Protein 5BVI (pdb70)

Radius of gyration: 23.57 Å; Cα contacts (8 Å, |Δi|>4): 770; chains: 2; bounding box: 60×53×54 Å

Nearest PDB structures (foldseek):
  5bvi-assembly2_B  TM=1.006E+00  e=1.626E-41  Mus musculus
  5oem-assembly1_A-2  TM=8.652E-01  e=7.274E-15  Mus musculus
  5oen-assembly1_A  TM=8.895E-01  e=1.616E-14  Mus musculus
  7jfl-assembly1_A  TM=8.306E-01  e=8.225E-15  Homo sapiens
  7jfl-assembly1_B  TM=8.186E-01  e=9.300E-15  Homo sapiens

Sequence (363 aa):
IRSAEALALSDCRLHICLYYRDILVKELTTTSPEGCRISHGHTYDVSNLDQVLFPYPDDNGQRKNIEKLLSHLERGLVLWMAPDGLYAKRLCQSRIYWDGPLALCSDRPNKLERDQTCKLFDTQQFLSELQVFAHHGRPAPRFQVTLCFGEEFPDPQRQRKLITAHVEPLLARQLYYFAQQNRSAEALALSDCRLHICLYYRDILVKELTTTSPEGCRISHGHTYDVSNLDQVLFPYPDDNGQRKNIEKLLSHLERGLVLWMAPDGLYAKRLCQSRIYWDGPLALCSDRPNKLERDQTCKLFDTQQFLSELQVFAHHGRPAPRFQVTLCFGEEFPDPQRQRKLITAHVEPLLARQLYYFAQQN

Organism: Mus musculus (NCBI:txid10090)

Foldseek 3Di:
DDPVLVVLLVAKKKWKFKDFQNHTPDTDIFDAQVFAFEAADDDPDDDSHHYHHDDQDDPDDCNVVLVVLRVQRHRGKTWTQDSQGIKIAGAGNWKKFKDWDVDDPVNPRDTHDHRDMDGHTGPVQQVVLLVVCLVPVDDQRIFKMKMATRDPADDPVGDGGGMMMIMGRVSSVVSSVVSVVD/DCVLLVCLQQWKKWKFKDFQNHTPDIDIFRQQQFAFEAADDDDDDDSHHYHHDDQDDPPVCNVVLVVLRVQGHRGKTWTRHSQAIKIAAAGRWKKFKDWPPDDPVNPRDTHDHRDIDGHTGSVVQVVLLVVCLVPVDDQRIFKMKMATRDPAPDPVGPGGGMMMIMGGVSSVVVSVVSVVD

InterPro domains:
  IPR001346 Interferon regulatory factor, DNA-binding domain [PF00605] (23-128)
  IPR001346 Interferon regulatory factor, DNA-binding domain [PR00267] (23-42)
  IPR001346 Interferon regulatory factor, DNA-binding domain [PR00267] (49-62)
  IPR001346 Interferon regulatory factor, DNA-binding domain [PR00267] (67-84)
  IPR001346 Interferon regulatory factor, DNA-binding domain [PR00267] (90-112)
  IPR001346 Interferon regulatory factor, DNA-binding domain [PS51507] (21-129)
  IPR001346 Interferon regulatory factor, DNA-binding domain [SM00348] (17-130)
  IPR001346 Interferon regulatory factor, DNA-binding domain [cd00103] (24-129)
  IPR008984 SMAD/FHA domain superfamily [SSF49879] (248-438)
  IPR017855 SMAD-like domain superfamily [G3DSA:2.60.200.10] (236-420)
  IPR019471 Interferon regulatory factor-3 [PF10401] (249-418)
  IPR019471 Interferon regulatory factor-3 [SM01243] (249-418)
  IPR019817 Interferon regulatory factor, conserved site [PS00601] (42-75)
  IPR036388 Winged helix-like DNA-binding domain superfamily [G3DSA:1.10.10.10] (23-136)
  IPR036390 Winged helix DNA-binding domain superfamily [SSF46785] (24-129)

Secondary structure (DSSP, 8-state):
--HHHHHHHH---EEEEEEETTEEEEEEE---TT-EEEESS---S--SSEEEEPPPPPSSSSHHHHHHHHTT-SS-EEEEE-SSEEEEEE-SSS-EEEESTT--SSSPSPBPPBT-EEEEEEHHHHHHHHHHHHHHS-SPPP--EEEEES-SS--TT-SS-SEEEEEEEHHHHHHHHHHH--/--HHHHHTT---EEEEEEETTEEEEEEE---TT-EEEESS---S--SSEEEEPPPPP-SSTHHHHHHHHHT-SS-EEEEEETTEEEEEE-SSS-EEEESTT--SSSPSPBPPBT-EEEEEEHHHHHHHHHHHHHHS-SPPP--EEEEES-SS--TT-SS-SEEEEEEEHHHHHHHHHHTT-

B-factor: mean 27.91, std 13.64, range [5.06, 86.4]

Solvent-accessible surface area: 19150 Å² total; per-residue (Å²): 225,131,88,38,64,55,129,0,75,82,26,38,98,2,50,1,11,0,49,15,100,71,114,87,48,65,97,49,58,4,108,15,107,38,4,0,29,1,0,41,30,137,68,198,94,108,57,112,42,36,79,2,39,10,33,194,8,122,86,80,79,32,96,78,62,7,73,140,15,2,58,56,0,91,160,1,0,21,0,68,7,23,116,67,0,0,45,0,64,28,46,1,106,4,130,0,19,28,88,9,4,33,8,40,97,97,57,60,72,15,96,1,119,100,91,44,68,37,45,0,1,27,8,112,3,1,42,25,12,22,124,13,22,77,152,53,28,63,18,30,5,63,15,78,0,47,0,7,1,26,22,63,139,52,49,143,94,34,157,128,61,7,0,16,0,51,0,18,0,34,3,0,111,71,10,21,120,49,29,94,121,175,262,84,43,21,78,66,28,14,104,30,38,95,1,50,0,11,0,44,11,76,70,114,89,50,70,97,44,59,2,95,11,112,87,5,0,30,1,0,53,27,134,63,201,106,152,54,96,43,41,74,2,32,10,33,92,16,116,109,82,61,38,100,71,58,2,84,139,14,3,58,58,1,90,158,0,1,20,0,66,11,23,90,64,0,0,48,0,71,25,49,0,101,4,130,0,19,25,64,14,3,26,13,31,69,97,75,142,62,20,105,2,120,100,81,103,64,36,53,0,1,26,5,110,3,1,37,26,13,23,125,12,20,76,153,50,30,80,18,38,6,80,6,91,1,50,2,4,0,24,27,69,146,50,43,147,86,36,156,126,54,8,0,23,0,78,0,24,1,37,2,0,99,82,21,22,118,114,30,94,116,139

Structure (mmCIF, N/CA/C/O backbone):
data_5BVI
#
_entry.id   5BVI
#
_cell.length_a   45.533
_cell.length_b   84.854
_cell.length_c   149.851
_cell.angle_alpha   90.00
_cell.angle_beta   90.00
_cell.angle_gamma   90.00
#
_symmetry.space_group_name_H-M   'P 21 2 21'
#
loop_
_entity.id
_entity.type
_entity.pdbx_description
1 polymer 'Interferon regulatory factor 4'
2 non-polymer 'CHLORIDE ION'
3 water water
#
loop_
_atom_site.group_PDB
_atom_site.id
_atom_site.type_symbol
_atom_site.label_atom_id
_atom_site.label_alt_id
_atom_site.label_comp_id
_atom_site.label_asym_id
_atom_site.label_entity_id
_atom_site.label_seq_id
_atom_site.pdbx_PDB_ins_code
_atom_site.Cartn_x
_atom_site.Cartn_y
_atom_site.Cartn_z
_atom_site.occupancy
_atom_site.B_iso_or_equiv
_atom_site.auth_seq_id
_atom_site.auth_comp_id
_atom_site.auth_asym_id
_atom_site.auth_atom_id
_atom_site.pdbx_PDB_model_num
ATOM 1 N N . ILE A 1 4 ? -20.083 19.863 -1.970 1.00 47.19 239 ILE A N 1
ATOM 2 C CA . ILE A 1 4 ? -19.683 21.042 -2.743 1.00 46.75 239 ILE A CA 1
ATOM 3 C C . ILE A 1 4 ? -18.576 21.872 -2.065 1.00 41.10 239 ILE A C 1
ATOM 4 O O . ILE A 1 4 ? -17.469 21.954 -2.596 1.00 48.81 239 ILE A O 1
ATOM 9 N N . ARG A 1 5 ? -18.852 22.485 -0.912 1.00 40.73 240 ARG A N 1
ATOM 10 C CA . ARG A 1 5 ? -17.786 23.185 -0.167 1.00 42.43 240 ARG A CA 1
ATOM 11 C C . ARG A 1 5 ? -16.858 22.214 0.580 1.00 39.28 240 ARG A C 1
ATOM 12 O O . ARG A 1 5 ? -17.309 21.262 1.212 1.00 37.63 240 ARG A O 1
ATOM 20 N N . SER A 1 6 ? -15.559 22.471 0.514 1.00 40.78 241 SER A N 1
ATOM 21 C CA . SER A 1 6 ? -14.570 21.561 1.083 1.00 36.26 241 SER A CA 1
ATOM 22 C C . SER A 1 6 ? -14.492 21.616 2.612 1.00 35.73 241 SER A C 1
ATOM 23 O O . SER A 1 6 ? -14.113 20.635 3.248 1.00 39.42 241 SER A O 1
ATOM 26 N N . ALA A 1 7 ? -14.885 22.738 3.209 1.00 36.13 242 ALA A N 1
ATOM 27 C CA . ALA A 1 7 ? -14.973 22.822 4.676 1.00 33.24 242 ALA A CA 1
ATOM 28 C C . ALA A 1 7 ? -16.162 22.014 5.203 1.00 32.33 242 ALA A C 1
ATOM 29 O O . ALA A 1 7 ? -16.104 21.430 6.289 1.00 29.47 242 ALA A O 1
ATOM 31 N N . GLU A 1 8 ? -17.244 21.991 4.427 1.00 35.02 243 GLU A N 1
ATOM 32 C CA . GLU A 1 8 ? -18.421 21.209 4.769 1.00 30.85 243 GLU A CA 1
ATOM 33 C C . GLU A 1 8 ? -18.138 19.724 4.647 1.00 33.58 243 GLU A C 1
ATOM 34 O O . GLU A 1 8 ? -18.711 18.915 5.373 1.00 35.10 243 GLU A O 1
ATOM 40 N N . ALA A 1 9 ? -17.258 19.368 3.717 1.00 30.74 244 ALA A N 1
ATOM 41 C CA . ALA A 1 9 ? -16.888 17.972 3.516 1.00 35.89 244 ALA A CA 1
ATOM 42 C C . ALA A 1 9 ? -16.086 17.463 4.720 1.00 34.71 244 ALA A C 1
ATOM 43 O O . ALA A 1 9 ? -16.265 16.329 5.179 1.00 26.43 244 ALA A O 1
ATOM 45 N N . LEU A 1 10 ? -15.205 18.325 5.222 1.00 35.27 245 LEU A N 1
ATOM 46 C CA . LEU A 1 10 ? -14.430 18.041 6.422 1.00 32.95 245 LEU A CA 1
ATOM 47 C C . LEU A 1 10 ? -15.325 17.804 7.644 1.00 31.90 245 LEU A C 1
ATOM 48 O O . LEU A 1 10 ? -15.116 16.848 8.397 1.00 28.29 245 LEU A O 1
ATOM 53 N N . ALA A 1 11 ? -16.313 18.676 7.843 1.00 32.28 246 ALA A N 1
ATOM 54 C CA . ALA A 1 11 ? -17.211 18.536 8.983 1.00 25.97 246 ALA A CA 1
ATOM 55 C C . ALA A 1 11 ? -17.985 17.234 8.865 1.00 26.05 246 ALA A C 1
ATOM 56 O O . ALA A 1 11 ? -18.186 16.522 9.854 1.00 21.90 246 ALA A O 1
ATOM 58 N N . LEU A 1 12 ? -18.396 16.919 7.639 1.00 26.63 247 LEU A N 1
ATOM 59 C CA . LEU A 1 12 ? -19.198 15.728 7.370 1.00 19.84 247 LEU A CA 1
ATOM 60 C C . LEU A 1 12 ? -18.368 14.474 7.551 1.00 18.53 247 LEU A C 1
ATOM 61 O O . LEU A 1 12 ? -18.891 13.377 7.731 1.00 20.42 247 LEU A O 1
ATOM 66 N N . SER A 1 13 ? -17.057 14.658 7.518 1.00 23.86 248 SER A N 1
ATOM 67 C CA . SER A 1 13 ? -16.116 13.559 7.582 1.00 22.15 248 SER A CA 1
ATOM 68 C C . SER A 1 13 ? -15.680 13.292 9.012 1.00 22.26 248 SER A C 1
ATOM 69 O O . SER A 1 13 ? -15.211 12.219 9.336 1.00 23.61 248 SER A O 1
ATOM 72 N N . ASP A 1 14 ? -15.871 14.291 9.863 1.00 26.21 249 ASP A N 1
ATOM 73 C CA . ASP A 1 14 ? -15.421 14.275 11.249 1.00 23.51 249 ASP A CA 1
ATOM 74 C C . ASP A 1 14 ? -16.234 13.304 12.095 1.00 19.11 249 ASP A C 1
ATOM 75 O O . ASP A 1 14 ? -17.447 13.321 12.037 1.00 22.43 249 ASP A O 1
ATOM 80 N N . CYS A 1 15 ? -15.563 12.463 12.884 1.00 22.17 250 CYS A N 1
ATOM 81 C CA . CYS A 1 15 ? -16.245 11.444 13.694 1.00 21.70 250 CYS A CA 1
ATOM 82 C C . CYS A 1 15 ? -16.157 11.707 15.195 1.00 19.19 250 CYS A C 1
ATOM 83 O O . CYS A 1 15 ? -16.564 10.873 16.003 1.00 17.05 250 CYS A O 1
ATOM 86 N N . ARG A 1 16 ? -15.628 12.869 15.558 1.00 16.56 251 ARG A N 1
ATOM 87 C CA . ARG A 1 16 ? -15.325 13.159 16.945 1.00 17.48 251 ARG A CA 1
ATOM 88 C C . ARG A 1 16 ? -16.573 13.569 17.741 1.00 18.17 251 ARG A C 1
ATOM 89 O O . ARG A 1 16 ? -17.499 14.198 17.214 1.00 16.71 251 ARG A O 1
ATOM 97 N N . LEU A 1 17 ? -16.585 13.187 19.011 1.00 14.19 252 LEU A N 1
ATOM 98 C CA . LEU A 1 17 ? -17.699 13.473 19.905 1.00 17.71 252 LEU A CA 1
ATOM 99 C C . LEU A 1 17 ? -17.273 14.381 21.055 1.00 19.61 252 LEU A C 1
ATOM 100 O O . LEU A 1 17 ? -16.251 14.141 21.719 1.00 18.57 252 LEU A O 1
ATOM 105 N N . HIS A 1 18 ? -18.047 15.426 21.298 1.00 14.39 253 HIS A N 1
ATOM 106 C CA . HIS A 1 18 ? -17.827 16.207 22.502 1.00 15.65 253 HIS A CA 1
ATOM 107 C C . HIS A 1 18 ? -18.701 15.650 23.646 1.00 18.28 253 HIS A C 1
ATOM 108 O O . HIS A 1 18 ? -19.934 15.509 23.501 1.00 14.13 253 HIS A O 1
ATOM 115 N N . ILE A 1 19 ? -18.051 15.304 24.761 1.00 16.71 254 ILE A N 1
ATOM 116 C CA . ILE A 1 19 ? -18.717 14.621 25.871 1.00 14.93 254 ILE A CA 1
ATOM 117 C C . ILE A 1 19 ? -18.532 15.318 27.210 1.00 17.31 254 ILE A C 1
ATOM 118 O O . ILE A 1 19 ? -17.406 15.673 27.591 1.00 17.86 254 ILE A O 1
ATOM 123 N N . CYS A 1 20 ? -19.643 15.523 27.916 1.00 17.67 255 CYS A N 1
ATOM 124 C CA . CYS A 1 20 ? -19.621 16.091 29.272 1.00 16.50 255 CYS A CA 1
ATOM 125 C C . CYS A 1 20 ? -20.269 15.157 30.268 1.00 16.97 255 CYS A C 1
ATOM 126 O O . CYS A 1 20 ? -21.360 14.661 30.013 1.00 15.65 255 CYS A O 1
ATOM 129 N N . LEU A 1 21 ? -19.607 14.942 31.406 1.00 19.03 256 LEU A N 1
ATOM 130 C CA . LEU A 1 21 ? -20.150 14.122 32.490 1.00 16.01 256 LEU A CA 1
ATOM 131 C C . LEU A 1 21 ? -20.427 14.972 33.719 1.00 19.04 256 LEU A C 1
ATOM 132 O O . LEU A 1 21 ? -19.617 15.827 34.096 1.00 16.94 256 LEU A O 1
ATOM 137 N N . TYR A 1 22 ? -21.582 14.712 34.333 1.00 22.35 257 TYR A N 1
ATOM 138 C CA . TYR A 1 22 ? -22.049 15.430 35.519 1.00 20.45 257 TYR A CA 1
ATOM 139 C C . TYR A 1 22 ? -22.353 14.483 36.681 1.00 19.26 257 TYR A C 1
ATOM 140 O O . TYR A 1 22 ? -22.987 13.437 36.516 1.00 18.50 257 TYR A O 1
ATOM 149 N N . TYR A 1 23 ? -21.893 14.858 37.861 1.00 19.56 258 TYR A N 1
ATOM 150 C CA . TYR A 1 23 ? -22.323 14.198 39.082 1.00 21.24 258 TYR A CA 1
ATOM 151 C C . TYR A 1 23 ? -23.275 15.136 39.790 1.00 22.64 258 TYR A C 1
ATOM 152 O O . TYR A 1 23 ? -22.842 16.169 40.301 1.00 28.71 258 TYR A O 1
ATOM 161 N N . ARG A 1 24 ? -24.557 14.786 39.817 1.00 19.53 259 ARG A N 1
ATOM 162 C CA . ARG A 1 24 ? -25.575 15.652 40.406 1.00 29.01 259 ARG A CA 1
ATOM 163 C C . ARG A 1 24 ? -25.475 17.066 39.843 1.00 29.94 259 ARG A C 1
ATOM 164 O O . ARG A 1 24 ? -25.330 18.024 40.592 1.00 28.77 259 ARG A O 1
ATOM 172 N N . ASP A 1 25 ? -25.512 17.170 38.518 1.00 29.05 260 ASP A N 1
ATOM 173 C CA . ASP A 1 25 ? -25.574 18.453 37.818 1.00 30.82 260 ASP A CA 1
ATOM 174 C C . ASP A 1 25 ? -24.322 19.316 37.993 1.00 28.10 260 ASP A C 1
ATOM 175 O O . ASP A 1 25 ? -24.350 20.516 37.724 1.00 31.72 260 ASP A O 1
ATOM 180 N N . ILE A 1 26 ? -23.225 18.698 38.422 1.00 28.38 261 ILE A N 1
ATOM 181 C CA . ILE A 1 26 ? -21.921 19.359 38.459 1.00 24.23 261 ILE A CA 1
ATOM 182 C C . ILE A 1 26 ? -20.984 18.756 37.424 1.00 27.53 261 ILE A C 1
ATOM 183 O O . ILE A 1 26 ? -20.780 17.538 37.414 1.00 26.51 261 ILE A O 1
ATOM 188 N N . LEU A 1 27 ? -20.409 19.601 36.569 1.00 24.19 262 LEU A N 1
ATOM 189 C CA . LEU A 1 27 ? -19.450 19.142 35.567 1.00 22.52 262 LEU A CA 1
ATOM 190 C C . LEU A 1 27 ? -18.232 18.501 36.219 1.00 22.88 262 LEU A C 1
ATOM 191 O O . LEU A 1 27 ? -17.509 19.149 36.974 1.00 22.95 262 LEU A O 1
ATOM 196 N N . VAL A 1 28 ? -18.014 17.222 35.926 1.00 19.96 263 VAL A N 1
ATOM 197 C CA . VAL A 1 28 ? -16.916 16.486 36.531 1.00 15.21 263 VAL A CA 1
ATOM 198 C C . VAL A 1 28 ? -15.961 15.980 35.453 1.00 16.98 263 VAL A C 1
ATOM 199 O O . VAL A 1 28 ? -14.884 15.469 35.766 1.00 22.38 263 VAL A O 1
ATOM 203 N N . LYS A 1 29 ? -16.349 16.131 34.188 1.00 16.79 264 LYS A N 1
ATOM 204 C CA . LYS A 1 29 ? -15.497 15.720 33.076 1.00 16.17 264 LYS A CA 1
ATOM 205 C C . LYS A 1 29 ? -16.001 16.223 31.729 1.00 18.33 264 LYS A C 1
ATOM 206 O O . LYS A 1 29 ? -17.198 16.186 31.446 1.00 17.52 264 LYS A O 1
ATOM 212 N N . GLU A 1 30 ? -15.065 16.672 30.901 1.00 14.99 265 GLU A N 1
ATOM 213 C CA . GLU A 1 30 ? -15.361 17.210 29.584 1.00 16.60 265 GLU A CA 1
ATOM 214 C C . GLU A 1 30 ? -14.196 16.906 28.631 1.00 19.47 265 GLU A C 1
ATOM 215 O O . GLU A 1 30 ? -13.046 17.193 28.940 1.00 20.73 265 GLU A O 1
ATOM 221 N N . LEU A 1 31 ? -14.484 16.296 27.488 1.00 20.55 266 LEU A N 1
ATOM 222 C CA . LEU A 1 31 ? -13.432 15.965 26.521 1.00 21.43 266 LEU A CA 1
ATOM 223 C C . LEU A 1 31 ? -13.977 15.925 25.104 1.00 22.29 266 LEU A C 1
ATOM 224 O O . LEU A 1 31 ? -15.198 15.895 24.904 1.00 21.23 266 LEU A O 1
ATOM 229 N N . THR A 1 32 ? -13.064 15.918 24.130 1.00 24.49 267 THR A N 1
ATOM 230 C CA . THR A 1 32 ? -13.407 15.633 22.742 1.00 19.73 267 THR A CA 1
ATOM 231 C C . THR A 1 32 ? -12.752 14.330 22.369 1.00 19.65 267 THR A C 1
ATOM 232 O O . THR A 1 32 ? -11.559 14.168 22.557 1.00 26.44 267 THR A O 1
ATOM 236 N N . THR A 1 33 ? -13.527 13.389 21.850 1.00 22.33 268 THR A N 1
ATOM 237 C CA . THR A 1 33 ? -12.953 12.106 21.480 1.00 25.34 268 THR A CA 1
ATOM 238 C C . THR A 1 33 ? -12.064 12.278 20.258 1.00 31.48 268 THR A C 1
ATOM 239 O O . THR A 1 33 ? -12.319 13.142 19.427 1.00 32.13 268 THR A O 1
ATOM 243 N N . THR A 1 34 ? -11.021 11.456 20.154 1.00 38.46 269 THR A N 1
ATOM 244 C CA . THR A 1 34 ? -10.054 11.566 19.063 1.00 31.08 269 THR A CA 1
ATOM 245 C C . THR A 1 34 ? -10.127 10.361 18.153 1.00 36.33 269 THR A C 1
ATOM 246 O O . THR A 1 34 ? -9.620 10.393 17.035 1.00 47.27 269 THR A O 1
ATOM 250 N N . SER A 1 35 ? -10.775 9.298 18.613 1.00 31.22 270 SER A N 1
ATOM 251 C CA . SER A 1 35 ? -10.738 8.050 17.868 1.00 29.00 270 SER A CA 1
ATOM 252 C C . SER A 1 35 ? -11.904 7.852 16.924 1.00 33.10 270 SER A C 1
ATOM 253 O O . SER A 1 35 ? -13.070 7.971 17.287 1.00 37.65 270 SER A O 1
ATOM 256 N N . PRO A 1 36 ? -11.581 7.528 15.688 1.00 39.51 271 PRO A N 1
ATOM 257 C CA . PRO A 1 36 ? -12.595 7.236 14.679 1.00 42.74 271 PRO A CA 1
ATOM 258 C C . PRO A 1 36 ? -13.458 6.011 15.020 1.00 38.70 271 PRO A C 1
ATOM 259 O O . PRO A 1 36 ? -14.626 5.974 14.644 1.00 43.08 271 PRO A O 1
ATOM 263 N N . GLU A 1 37 ? -12.910 5.036 15.734 1.00 41.11 272 GLU A N 1
ATOM 264 C CA . GLU A 1 37 ? -13.673 3.830 16.047 1.00 32.71 272 GLU A CA 1
ATOM 265 C C . GLU A 1 37 ? -14.753 4.091 17.108 1.00 30.63 272 GLU A C 1
ATOM 266 O O . GLU A 1 37 ? -15.678 3.298 17.275 1.00 26.00 272 GLU A O 1
ATOM 268 N N . GLY A 1 38 ? -14.644 5.210 17.816 1.00 27.04 273 GLY A N 1
ATOM 269 C CA . GLY A 1 38 ? -15.613 5.525 18.843 1.00 23.54 273 GLY A CA 1
ATOM 270 C C . GLY A 1 38 ? -15.012 5.513 20.241 1.00 30.66 273 GLY A C 1
ATOM 271 O O . GLY A 1 38 ? -13.788 5.521 20.395 1.00 29.14 273 GLY A O 1
ATOM 272 N N . CYS A 1 39 ? -15.876 5.497 21.258 1.00 21.25 274 CYS A N 1
ATOM 273 C CA . CYS A 1 39 ? -15.446 5.588 22.640 1.00 19.00 274 CYS A CA 1
ATOM 274 C C . CYS A 1 39 ? -16.356 4.785 23.553 1.00 20.64 274 CYS A C 1
ATOM 275 O O . CYS A 1 39 ? -17.486 4.486 23.210 1.00 19.69 274 CYS A O 1
ATOM 278 N N . ARG A 1 40 ? -15.840 4.435 24.724 1.00 22.62 275 ARG A N 1
ATOM 279 C CA . ARG A 1 40 ? -16.591 3.704 25.722 1.00 18.33 275 ARG A CA 1
ATOM 280 C C . ARG A 1 40 ? -16.533 4.497 26.996 1.00 19.07 275 ARG A C 1
ATOM 281 O O . ARG A 1 40 ? -15.461 4.910 27.424 1.00 18.76 275 ARG A O 1
ATOM 289 N N . ILE A 1 41 ? -17.694 4.737 27.588 1.00 20.23 276 ILE A N 1
ATOM 290 C CA . ILE A 1 41 ? -17.772 5.451 28.853 1.00 17.78 276 ILE A CA 1
ATOM 291 C C . ILE A 1 41 ? -18.000 4.430 29.949 1.00 17.00 276 ILE A C 1
ATOM 292 O O . ILE A 1 41 ? -18.964 3.678 29.892 1.00 20.54 276 ILE A O 1
ATOM 297 N N . SER A 1 42 ? -17.126 4.376 30.943 1.00 16.17 277 SER A N 1
ATOM 298 C CA . SER A 1 42 ? -17.269 3.342 31.964 1.00 17.88 277 SER A CA 1
ATOM 299 C C . SER A 1 42 ? -16.536 3.639 33.263 1.00 21.26 277 SER A C 1
ATOM 300 O O . SER A 1 42 ? -15.817 4.633 33.380 1.00 19.65 277 SER A O 1
ATOM 303 N N . HIS A 1 43 ? -16.731 2.759 34.242 1.00 20.92 278 HIS A N 1
ATOM 304 C CA . HIS A 1 43 ? -16.094 2.895 35.541 1.00 16.71 278 HIS A CA 1
ATOM 305 C C . HIS A 1 43 ? -14.951 1.880 35.689 1.00 23.38 278 HIS A C 1
ATOM 306 O O . HIS A 1 43 ? -15.149 0.673 35.488 1.00 22.04 278 HIS A O 1
ATOM 313 N N . GLY A 1 44 ? -13.755 2.384 36.015 1.00 19.31 279 GLY A N 1
ATOM 314 C CA . GLY A 1 44 ? -12.588 1.547 36.247 1.00 18.91 279 GLY A CA 1
ATOM 315 C C . GLY A 1 44 ? -11.775 1.209 35.012 1.00 20.99 279 GLY A C 1
ATOM 316 O O . GLY A 1 44 ? -12.316 0.997 33.930 1.00 21.02 279 GLY A O 1
ATOM 317 N N . HIS A 1 45 ? -10.459 1.166 35.168 1.00 24.01 280 HIS A N 1
ATOM 318 C CA . HIS A 1 45 ? -9.581 0.746 34.080 1.00 21.26 280 HIS A CA 1
ATOM 319 C C . HIS A 1 45 ? -9.889 -0.687 33.641 1.00 23.38 280 HIS A C 1
ATOM 320 O O . HIS A 1 45 ? -10.247 -1.545 34.452 1.00 24.58 280 HIS A O 1
ATOM 327 N N . THR A 1 46 ? -9.791 -0.930 32.342 1.00 23.14 281 THR A N 1
ATOM 328 C CA . THR A 1 46 ? -9.915 -2.273 31.809 1.00 24.50 281 THR A CA 1
ATOM 329 C C . THR A 1 46 ? -8.576 -2.568 31.173 1.00 26.68 281 THR A C 1
ATOM 330 O O . THR A 1 46 ? -7.974 -1.696 30.557 1.00 30.48 281 THR A O 1
ATOM 334 N N . TYR A 1 47 ? -8.084 -3.783 31.333 1.00 29.50 282 TYR A N 1
ATOM 335 C CA . TYR A 1 47 ? -6.757 -4.073 30.823 1.00 34.07 282 TYR A CA 1
ATOM 336 C C . TYR A 1 47 ? -6.845 -4.973 29.600 1.00 34.50 282 TYR A C 1
ATOM 337 O O . TYR A 1 47 ? -6.370 -6.099 29.602 1.00 44.40 282 TYR A O 1
ATOM 346 N N . ASP A 1 48 ? -7.455 -4.449 28.544 1.00 37.16 283 ASP A N 1
ATOM 347 C CA . ASP A 1 48 ? -7.578 -5.181 27.284 1.00 43.47 283 ASP A CA 1
ATOM 348 C C . ASP A 1 48 ? -7.200 -4.294 26.112 1.00 44.26 283 ASP A C 1
ATOM 349 O O . ASP A 1 48 ? -6.945 -3.102 26.287 1.00 45.69 283 ASP A O 1
ATOM 354 N N . VAL A 1 49 ? -7.146 -4.882 24.922 1.00 46.44 284 VAL A N 1
ATOM 355 C CA . VAL A 1 49 ? -6.851 -4.120 23.715 1.00 50.95 284 VAL A CA 1
ATOM 356 C C . VAL A 1 49 ? -8.162 -3.600 23.126 1.00 48.05 284 VAL A C 1
ATOM 357 O O . VAL A 1 49 ? -9.152 -4.338 23.037 1.00 46.35 284 VAL A O 1
ATOM 359 N N . SER A 1 50 ? -8.166 -2.323 22.746 1.00 45.60 285 SER A N 1
ATOM 360 C CA . SER A 1 50 ? -9.353 -1.650 22.204 1.00 40.13 285 SER A CA 1
ATOM 361 C C . SER A 1 50 ? -8.997 -0.376 21.455 1.00 32.50 285 SER A C 1
ATOM 362 O O . SER A 1 50 ? -8.333 0.495 22.009 1.00 32.13 285 SER A O 1
ATOM 365 N N . ASN A 1 51 ? -9.461 -0.251 20.212 1.00 37.27 286 ASN A N 1
ATOM 366 C CA . ASN A 1 51 ? -9.214 0.969 19.435 1.00 39.07 286 ASN A CA 1
ATOM 367 C C . ASN A 1 51 ? -10.204 2.099 19.771 1.00 35.29 286 ASN A C 1
ATOM 368 O O . ASN A 1 51 ? -10.137 3.168 19.179 1.00 37.42 286 ASN A O 1
ATOM 373 N N . LEU A 1 52 ? -11.097 1.862 20.736 1.00 35.28 287 LEU A N 1
ATOM 374 C CA . LEU A 1 52 ? -12.022 2.889 21.230 1.00 31.07 287 LEU A CA 1
ATOM 375 C C . LEU A 1 52 ? -11.415 3.728 22.346 1.00 24.75 287 LEU A C 1
ATOM 376 O O . LEU A 1 52 ? -10.694 3.207 23.182 1.00 28.05 287 LEU A O 1
ATOM 381 N N . ASP A 1 53 ? -11.710 5.024 22.362 1.00 23.88 288 ASP A N 1
ATOM 382 C CA . ASP A 1 53 ? -11.301 5.888 23.470 1.00 23.50 288 ASP A CA 1
ATOM 383 C C . ASP A 1 53 ? -11.966 5.456 24.774 1.00 26.30 288 ASP A C 1
ATOM 384 O O . ASP A 1 53 ? -13.161 5.158 24.816 1.00 24.42 288 ASP A O 1
ATOM 389 N N . GLN A 1 54 ? -11.191 5.414 25.843 1.00 26.32 289 GLN A N 1
ATOM 390 C CA . GLN A 1 54 ? -11.736 5.031 27.132 1.00 23.32 289 GLN A CA 1
ATOM 391 C C . GLN A 1 54 ? -12.011 6.274 27.935 1.00 19.98 289 GLN A C 1
ATOM 392 O O . GLN A 1 54 ? -11.089 6.950 28.377 1.00 24.32 289 GLN A O 1
ATOM 398 N N . VAL A 1 55 ? -13.286 6.576 28.111 1.00 20.68 290 VAL A N 1
ATOM 399 C CA . VAL A 1 55 ? -13.708 7.662 28.980 1.00 20.77 290 VAL A CA 1
ATOM 400 C C . VAL A 1 55 ? -14.133 7.091 30.338 1.00 19.93 290 VAL A C 1
ATOM 401 O O . VAL A 1 55 ? -15.165 6.426 30.448 1.00 19.38 290 VAL A O 1
ATOM 405 N N . LEU A 1 56 ? -13.332 7.341 31.369 1.00 19.48 291 LEU A N 1
ATOM 406 C CA . LEU A 1 56 ? -13.630 6.798 32.694 1.00 19.12 291 LEU A CA 1
ATOM 407 C C . LEU A 1 56 ? -14.376 7.790 33.569 1.00 19.77 291 LEU A C 1
ATOM 408 O O . LEU A 1 56 ? -14.015 8.957 33.599 1.00 23.09 291 LEU A O 1
ATOM 413 N N . PHE A 1 57 ? -15.420 7.335 34.267 1.00 17.43 292 PHE A N 1
ATOM 414 C CA . PHE A 1 57 ? -16.062 8.164 35.286 1.00 19.25 292 PHE A CA 1
ATOM 415 C C . PHE A 1 57 ? -15.030 8.545 36.349 1.00 20.04 292 PHE A C 1
ATOM 416 O O . PHE A 1 57 ? -14.286 7.702 36.821 1.00 16.94 292 PHE A O 1
ATOM 424 N N . PRO A 1 58 ? -14.983 9.822 36.730 1.00 23.26 293 PRO A N 1
ATOM 425 C CA . PRO A 1 58 ? -14.017 10.258 37.750 1.00 21.89 293 PRO A CA 1
ATOM 426 C C . PRO A 1 58 ? -14.431 9.864 39.170 1.00 23.91 293 PRO A C 1
ATOM 427 O O . PRO A 1 58 ? -15.588 9.538 39.398 1.00 23.66 293 PRO A O 1
ATOM 431 N N . TYR A 1 59 ? -13.490 9.889 40.108 1.00 31.90 294 TYR A N 1
ATOM 432 C CA . TYR A 1 59 ? -13.786 9.568 41.500 1.00 35.42 294 TYR A CA 1
ATOM 433 C C . 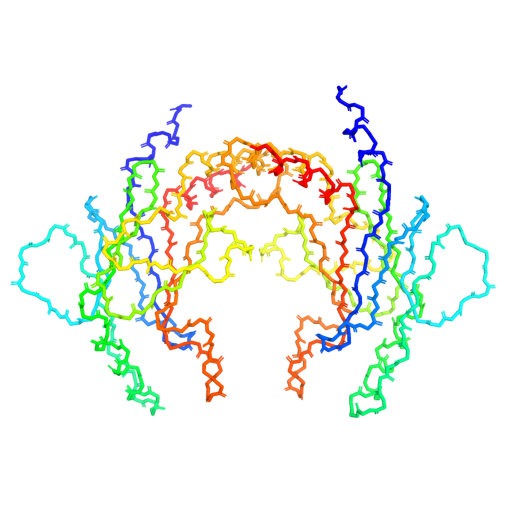TYR A 1 59 ? -14.733 10.611 42.047 1.00 33.02 294 TYR A C 1
ATOM 434 O O . TYR A 1 59 ? -14.476 11.802 41.913 1.00 33.78 294 TYR A O 1
ATOM 443 N N . PRO A 1 60 ? -15.841 10.175 42.655 1.00 29.86 295 PRO A N 1
ATOM 444 C CA . PRO A 1 60 ? -16.771 11.163 43.199 1.00 34.64 295 PRO A CA 1
ATOM 445 C C . PRO A 1 60 ? -16.247 11.837 44.469 1.00 40.94 295 PRO A C 1
ATOM 446 O O . PRO A 1 60 ? -15.374 11.312 45.153 1.00 38.44 295 PRO A O 1
ATOM 450 N N . ASP A 1 61 ? -16.798 13.011 44.757 1.00 47.04 296 ASP A N 1
ATOM 451 C CA . ASP A 1 61 ? -16.494 13.772 45.964 1.00 51.51 296 ASP A CA 1
ATOM 452 C C . ASP A 1 61 ? -16.922 13.074 47.258 1.00 59.72 296 ASP A C 1
ATOM 453 O O . ASP A 1 61 ? -17.999 12.475 47.329 1.00 63.22 296 ASP A O 1
ATOM 458 N N . ASP A 1 62 ? -16.076 13.191 48.280 1.00 60.05 297 ASP A N 1
ATOM 459 C CA . ASP A 1 62 ? -16.282 12.553 49.576 1.00 63.03 297 ASP A CA 1
ATOM 460 C C . ASP A 1 62 ? -17.645 12.860 50.197 1.00 61.24 297 ASP A C 1
ATOM 461 O O . ASP A 1 62 ? -18.288 11.971 50.756 1.00 69.05 297 ASP A O 1
ATOM 463 N N . ASN A 1 63 ? -18.087 14.109 50.085 1.00 52.73 298 ASN A N 1
ATOM 464 C CA . ASN A 1 63 ? -19.298 14.562 50.766 1.00 62.10 298 ASN A CA 1
ATOM 465 C C . ASN A 1 63 ? -20.614 13.892 50.337 1.00 55.53 298 ASN A C 1
ATOM 466 O O . ASN A 1 63 ? -21.000 13.936 49.165 1.00 57.43 298 ASN A O 1
ATOM 468 N N . GLY A 1 64 ? -21.276 13.257 51.301 1.00 47.21 299 GLY A N 1
ATOM 469 C CA . GLY A 1 64 ? -22.718 13.054 51.259 1.00 52.02 299 GLY A CA 1
ATOM 470 C C . GLY A 1 64 ? -23.326 11.951 50.413 1.00 52.22 299 GLY A C 1
ATOM 471 O O . GLY A 1 64 ? -23.744 10.913 50.925 1.00 50.66 299 GLY A O 1
ATOM 472 N N . GLN A 1 65 ? -23.408 12.178 49.111 1.00 50.86 300 GLN A N 1
ATOM 473 C CA . GLN A 1 65 ? -24.025 11.193 48.242 1.00 48.37 300 GLN A CA 1
ATOM 474 C C . GLN A 1 65 ? -23.005 10.195 47.672 1.00 42.16 300 GLN A C 1
ATOM 475 O O . GLN A 1 65 ? -23.339 9.409 46.772 1.00 37.67 300 GLN A O 1
ATOM 481 N N . ARG A 1 66 ? -21.782 10.202 48.207 1.00 39.59 301 ARG A N 1
ATOM 482 C CA . ARG A 1 66 ? -20.709 9.334 47.707 1.00 40.49 301 ARG A CA 1
ATOM 483 C C . ARG A 1 66 ? -21.043 7.836 47.696 1.00 40.23 301 ARG A C 1
ATOM 484 O O . ARG A 1 66 ? -20.677 7.112 46.778 1.00 40.01 301 ARG A O 1
ATOM 492 N N . LYS A 1 67 ? -21.722 7.364 48.731 1.00 36.86 302 LYS A N 1
ATOM 493 C CA . LYS A 1 67 ? -22.036 5.944 48.834 1.00 33.99 302 LYS A CA 1
ATOM 494 C C . LYS A 1 67 ? -22.981 5.496 47.711 1.00 34.53 302 LYS A C 1
ATOM 495 O O . LYS A 1 67 ? -22.784 4.436 47.123 1.00 32.05 302 LYS A O 1
ATOM 497 N N . ASN A 1 68 ? -23.988 6.308 47.396 1.00 36.20 303 ASN A N 1
ATOM 498 C CA . ASN A 1 68 ? -24.921 5.966 46.324 1.00 28.84 303 ASN A CA 1
ATOM 499 C C . ASN A 1 68 ? -24.295 6.073 44.953 1.00 27.44 303 ASN A C 1
ATOM 500 O O . ASN A 1 68 ? -24.587 5.255 44.078 1.00 28.15 303 ASN A O 1
ATOM 505 N N . ILE A 1 69 ? -23.457 7.083 44.747 1.00 27.32 304 ILE A N 1
ATOM 506 C CA . ILE A 1 69 ? -22.797 7.234 43.455 1.00 29.53 304 ILE A CA 1
ATOM 507 C C . ILE A 1 69 ? -21.901 6.029 43.201 1.00 25.28 304 ILE A C 1
ATOM 508 O O . ILE A 1 69 ? -21.810 5.534 42.079 1.00 23.73 304 ILE A O 1
ATOM 513 N N . GLU A 1 70 ? -21.284 5.529 44.264 1.00 26.92 305 GLU A N 1
ATOM 514 C CA . GLU A 1 70 ? -20.390 4.394 44.156 1.00 24.86 305 GLU A CA 1
ATOM 515 C C . GLU A 1 70 ? -21.160 3.150 43.764 1.00 18.83 305 GLU A C 1
ATOM 516 O O . GLU A 1 70 ? -20.678 2.333 42.986 1.00 19.62 305 GLU A O 1
ATOM 522 N N . LYS A 1 71 ? -22.367 3.008 44.297 1.00 23.16 306 LYS A N 1
ATOM 523 C CA . LYS A 1 71 ? -23.215 1.867 43.950 1.00 22.68 306 LYS A CA 1
ATOM 524 C C . LYS A 1 71 ? -23.599 1.920 42.484 1.00 22.00 306 LYS A C 1
ATOM 525 O O . LYS A 1 71 ? -23.542 0.917 41.776 1.00 23.44 306 LYS A O 1
ATOM 531 N N . LEU A 1 72 ? -23.995 3.107 42.043 1.00 21.03 307 LEU A N 1
ATOM 532 C CA . LEU A 1 72 ? -24.272 3.364 40.643 1.00 19.52 307 LEU A CA 1
ATOM 533 C C . LEU A 1 72 ? -23.042 3.052 39.755 1.00 19.37 307 LEU A C 1
ATOM 534 O O . LEU A 1 72 ? -23.178 2.334 38.765 1.00 20.21 307 LEU A O 1
ATOM 539 N N . LEU A 1 73 ? -21.853 3.547 40.122 1.00 19.72 308 LEU A N 1
ATOM 540 C CA . LEU A 1 73 ? -20.608 3.263 39.374 1.00 17.60 308 LEU A CA 1
ATOM 541 C C . LEU A 1 73 ? -20.327 1.783 39.213 1.00 18.91 308 LEU A C 1
ATOM 542 O O . LEU A 1 73 ? -19.763 1.368 38.207 1.00 19.62 308 LEU A O 1
ATOM 547 N N . SER A 1 74 ? -20.711 0.989 40.208 1.00 19.25 309 SER A N 1
ATOM 548 C CA . SER A 1 74 ? -20.534 -0.458 40.142 1.00 19.38 309 SER A CA 1
ATOM 549 C C . SER A 1 74 ? -21.455 -1.139 39.119 1.00 24.25 309 SER A C 1
ATOM 550 O O . SER A 1 74 ? -21.210 -2.283 38.739 1.00 29.15 309 SER A O 1
ATOM 553 N N . HIS A 1 75 ? -22.516 -0.450 38.693 1.00 22.94 310 HIS A N 1
ATOM 554 C CA . HIS A 1 75 ? -23.355 -0.930 37.595 1.00 24.26 310 HIS A CA 1
ATOM 555 C C . HIS A 1 75 ? -22.919 -0.321 36.258 1.00 23.51 310 HIS A C 1
ATOM 556 O O . HIS A 1 75 ? -23.592 -0.499 35.236 1.00 25.11 310 HIS A O 1
ATOM 563 N N . LEU A 1 76 ? -21.815 0.417 36.266 1.00 22.53 311 LEU A N 1
ATOM 564 C CA . LEU A 1 76 ? -21.324 1.068 35.048 1.00 22.69 311 LEU A CA 1
ATOM 565 C C . LEU A 1 76 ? -19.948 0.556 34.635 1.00 22.54 311 LEU A C 1
ATOM 566 O O . LEU A 1 76 ? -19.218 1.225 33.891 1.00 21.03 311 LEU A O 1
ATOM 571 N N . GLU A 1 77 ? -19.596 -0.628 35.127 1.00 22.04 312 GLU A N 1
ATOM 572 C CA . GLU A 1 77 ? -18.303 -1.231 34.827 1.00 20.35 312 GLU A CA 1
ATOM 573 C C . GLU A 1 77 ? -18.109 -1.477 33.329 1.00 20.27 312 GLU A C 1
ATOM 574 O O . GLU A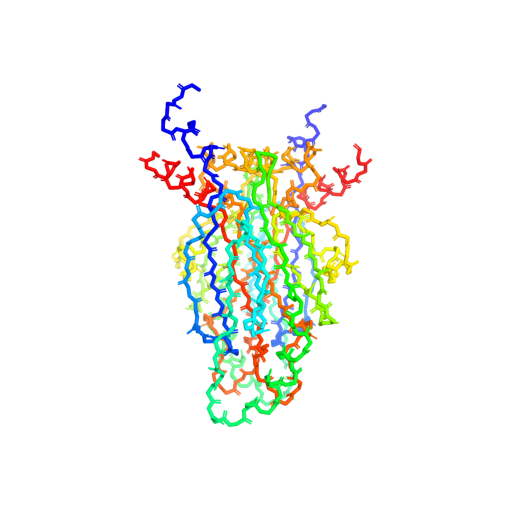 1 77 ? -17.214 -0.920 32.722 1.00 21.74 312 GLU A O 1
ATOM 580 N N . ARG A 1 78 ? -18.962 -2.284 32.717 1.00 25.45 313 ARG A N 1
ATOM 581 C CA . ARG A 1 78 ? -18.841 -2.509 31.280 1.00 25.87 313 ARG A CA 1
ATOM 582 C C . ARG A 1 78 ? -19.155 -1.259 30.461 1.00 22.89 313 ARG A C 1
ATOM 583 O O . ARG A 1 78 ? -18.662 -1.099 29.352 1.00 26.06 313 ARG A O 1
ATOM 591 N N . GLY A 1 79 ? -19.987 -0.382 31.009 1.00 22.48 314 GLY A N 1
ATOM 592 C CA . GLY A 1 79 ? -20.226 0.917 30.411 1.00 23.02 314 GLY A CA 1
ATOM 593 C C . GLY A 1 79 ? -21.082 1.008 29.154 1.00 19.54 314 GLY A C 1
ATOM 594 O O . GLY A 1 79 ? -21.898 0.147 28.854 1.00 19.54 314 GLY A O 1
ATOM 595 N N . LEU A 1 80 ? -20.886 2.093 28.424 1.00 16.80 315 LEU A N 1
ATOM 596 C CA . LEU A 1 80 ? -21.702 2.417 27.272 1.00 18.45 315 LEU A CA 1
ATOM 597 C C . LEU A 1 80 ? -20.841 2.783 26.076 1.00 19.05 315 LEU A C 1
ATOM 598 O O . LEU A 1 80 ? -20.015 3.689 26.156 1.00 22.69 315 LEU A O 1
ATOM 603 N N . VAL A 1 81 ? -21.028 2.091 24.965 1.00 18.29 316 VAL A N 1
ATOM 604 C CA . VAL A 1 81 ? -20.238 2.398 23.780 1.00 21.18 316 VAL A CA 1
ATOM 605 C C . VAL A 1 81 ? -20.971 3.354 22.862 1.00 18.92 316 VAL A C 1
ATOM 606 O O . VAL A 1 81 ? -22.144 3.149 22.567 1.00 21.65 316 VAL A O 1
ATOM 610 N N . LEU A 1 82 ? -20.260 4.395 22.433 1.00 17.14 317 LEU A N 1
ATOM 611 C CA . LEU A 1 82 ? -20.750 5.408 21.508 1.00 14.29 317 LEU A CA 1
ATOM 612 C C . LEU A 1 82 ? -19.853 5.540 20.291 1.00 15.91 317 LEU A C 1
ATOM 613 O O . LEU A 1 82 ? -18.634 5.533 20.420 1.00 16.32 317 LEU A O 1
ATOM 618 N N . TRP A 1 83 ? -20.446 5.698 19.107 1.00 20.44 318 TRP A N 1
ATOM 619 C CA . TRP A 1 83 ? -19.638 5.983 17.914 1.00 16.76 318 TRP A CA 1
ATOM 620 C C . TRP A 1 83 ? -20.409 6.703 16.813 1.00 15.81 318 TRP A C 1
ATOM 621 O O . TRP A 1 83 ? -21.612 6.489 16.627 1.00 17.32 318 TRP A O 1
ATOM 632 N N . MET A 1 84 ? -19.686 7.564 16.100 1.00 15.72 319 MET A N 1
ATOM 633 C CA . MET A 1 84 ? -20.194 8.313 14.952 1.00 17.90 319 MET A CA 1
ATOM 634 C C . MET A 1 84 ? -19.919 7.638 13.639 1.00 19.32 319 MET A C 1
ATOM 635 O O . MET A 1 84 ? -18.776 7.603 13.205 1.00 32.72 319 MET A O 1
ATOM 640 N N . ALA A 1 85 ? -20.954 7.131 12.983 1.00 23.62 320 ALA A N 1
ATOM 641 C CA . ALA A 1 85 ? -20.826 6.647 11.608 1.00 25.34 320 ALA A CA 1
ATOM 642 C C . ALA A 1 85 ? -21.166 7.789 10.639 1.00 26.93 320 ALA A C 1
ATOM 643 O O . ALA A 1 85 ? -21.637 8.838 11.067 1.00 30.49 320 ALA A O 1
ATOM 645 N N . PRO A 1 86 ? -20.873 7.624 9.337 1.00 39.22 321 PRO A N 1
ATOM 646 C CA . PRO A 1 86 ? -21.282 8.656 8.367 1.00 38.60 321 PRO A CA 1
ATOM 647 C C . PRO A 1 86 ? -22.793 8.895 8.421 1.00 34.57 321 PRO A C 1
ATOM 648 O O . PRO A 1 86 ? -23.290 10.024 8.352 1.00 28.18 321 PRO A O 1
ATOM 652 N N . ASP A 1 87 ? -23.488 7.772 8.531 1.00 33.40 322 ASP A N 1
ATOM 653 C CA . ASP A 1 87 ? -24.881 7.658 8.915 1.00 28.27 322 ASP A CA 1
ATOM 654 C C . ASP A 1 87 ? -25.322 8.593 10.071 1.00 30.98 322 ASP A C 1
ATOM 655 O O . ASP A 1 87 ? -26.344 9.285 9.973 1.00 29.62 322 ASP A O 1
ATOM 660 N N . GLY A 1 88 ? -24.561 8.597 11.167 1.00 22.44 323 GLY A N 1
ATOM 661 C CA . GLY A 1 88 ? -24.954 9.318 12.369 1.00 22.50 323 GLY A CA 1
ATOM 662 C C . GLY A 1 88 ? -24.449 8.702 13.669 1.00 19.73 323 GLY A C 1
ATOM 663 O O . GLY A 1 88 ? -23.497 7.933 13.664 1.00 19.81 323 GLY A O 1
ATOM 664 N N . LEU A 1 89 ? -25.084 9.029 14.794 1.00 20.09 324 LEU A N 1
ATOM 665 C CA . LEU A 1 89 ? -24.548 8.625 16.104 1.00 17.35 324 LEU A CA 1
ATOM 666 C C . LEU A 1 89 ? -25.229 7.396 16.657 1.00 16.81 324 LEU A C 1
ATOM 667 O O . LEU A 1 89 ? -26.454 7.349 16.746 1.00 18.66 324 LEU A O 1
ATOM 672 N N . TYR A 1 90 ? -24.418 6.418 17.048 1.00 14.14 325 TYR A N 1
ATOM 673 C CA . TYR A 1 90 ? -24.915 5.140 17.529 1.00 15.45 325 TYR A CA 1
ATOM 674 C C . TYR A 1 90 ? -24.492 4.886 18.969 1.00 18.19 325 TYR A C 1
ATOM 675 O O . TYR A 1 90 ? -23.472 5.396 19.428 1.00 19.65 325 TYR A O 1
ATOM 684 N N . ALA A 1 91 ? -25.289 4.093 19.674 1.00 19.77 326 ALA A N 1
ATOM 685 C CA . ALA A 1 91 ? -25.069 3.784 21.082 1.00 15.74 326 ALA A CA 1
ATOM 686 C C . ALA A 1 91 ? -25.341 2.315 21.345 1.00 18.17 326 ALA A C 1
ATOM 687 O O . ALA A 1 91 ? -26.270 1.729 20.769 1.00 13.55 326 ALA A O 1
ATOM 689 N N . LYS A 1 92 ? -24.518 1.729 22.210 1.00 18.37 327 LYS A N 1
ATOM 690 C CA . LYS A 1 92 ? -24.687 0.351 22.642 1.00 18.60 327 LYS A CA 1
ATOM 691 C C . LYS A 1 92 ? -24.403 0.230 24.138 1.00 20.73 327 LYS A C 1
ATOM 692 O O . LYS A 1 92 ? -23.255 0.320 24.573 1.00 23.71 327 LYS A O 1
ATOM 698 N N . ARG A 1 93 ? -25.449 0.011 24.921 1.00 20.75 328 ARG A N 1
ATOM 699 C CA . ARG A 1 93 ? -25.306 -0.142 26.358 1.00 23.73 328 ARG A CA 1
ATOM 700 C C . ARG A 1 93 ? -24.836 -1.546 26.733 1.00 27.53 328 ARG A C 1
ATOM 701 O O . ARG A 1 93 ? -25.479 -2.531 26.377 1.00 30.36 328 ARG A O 1
ATOM 709 N N . LEU A 1 94 ? -23.713 -1.628 27.449 1.00 26.32 329 LEU A N 1
ATOM 710 C CA . LEU A 1 94 ? -23.141 -2.912 27.871 1.00 28.69 329 LEU A CA 1
ATOM 711 C C . LEU A 1 94 ? -23.234 -3.124 29.382 1.00 29.61 329 LEU A C 1
ATOM 712 O O . LEU A 1 94 ? -22.834 -4.160 29.905 1.00 32.99 329 LEU A O 1
ATOM 717 N N . CYS A 1 95 ? -23.772 -2.134 30.076 1.00 30.38 330 CYS A N 1
ATOM 718 C CA . CYS A 1 95 ? -23.727 -2.115 31.524 1.00 27.79 330 CYS A CA 1
ATOM 719 C C . CYS A 1 95 ? -25.021 -2.585 32.192 1.00 30.63 330 CYS A C 1
ATOM 720 O O . CYS A 1 95 ? -26.082 -2.688 31.568 1.00 32.35 330 CYS A O 1
ATOM 723 N N . GLN A 1 96 ? -24.911 -2.862 33.480 1.00 26.63 331 GLN A N 1
ATOM 724 C CA . GLN A 1 96 ? -26.033 -3.328 34.268 1.00 27.50 331 GLN A CA 1
ATOM 725 C C . GLN A 1 96 ? -27.018 -2.182 34.558 1.00 28.71 331 GLN A C 1
ATOM 726 O O . GLN A 1 96 ? -28.241 -2.374 34.644 1.00 28.39 331 GLN A O 1
ATOM 732 N N . SER A 1 97 ? -26.473 -0.979 34.692 1.00 28.35 332 SER A N 1
ATOM 733 C CA . SER A 1 97 ? -27.281 0.203 34.941 1.00 21.82 332 SER A CA 1
ATOM 734 C C . SER A 1 97 ? -28.142 0.542 33.739 1.00 25.26 332 SER A C 1
ATOM 735 O O . SER A 1 97 ? -27.688 0.480 32.597 1.00 27.33 332 SER A O 1
ATOM 738 N N . ARG A 1 98 ? -29.392 0.890 34.017 1.00 23.97 333 ARG A N 1
ATOM 739 C CA . ARG A 1 98 ? -30.313 1.380 33.004 1.00 25.84 333 ARG A CA 1
ATOM 740 C C . ARG A 1 98 ? -29.855 2.747 32.468 1.00 27.43 333 ARG A C 1
ATOM 741 O O . ARG A 1 98 ? -29.273 3.543 33.204 1.00 24.44 333 ARG A O 1
ATOM 749 N N . ILE A 1 99 ? -30.115 3.003 31.185 1.00 25.10 334 ILE A N 1
ATOM 750 C CA . ILE A 1 99 ? -29.664 4.225 30.523 1.00 20.76 334 ILE A CA 1
ATOM 751 C C . ILE A 1 99 ? -30.789 4.950 29.777 1.00 22.79 334 ILE A C 1
ATOM 752 O O . ILE A 1 99 ? -31.250 4.505 28.722 1.00 22.95 334 ILE A O 1
ATOM 757 N N . TYR A 1 100 ? -31.209 6.078 30.336 1.00 23.26 335 TYR A N 1
ATOM 758 C CA . TYR A 1 100 ? -32.219 6.939 29.740 1.00 20.06 335 TYR A CA 1
ATOM 759 C C . TYR A 1 100 ? -31.562 7.946 28.813 1.00 24.83 335 TYR A C 1
ATOM 760 O O . TYR A 1 100 ? -30.483 8.473 29.121 1.00 20.78 335 TYR A O 1
ATOM 769 N N . TRP A 1 101 ? -32.190 8.201 27.667 1.00 23.23 336 TRP A N 1
ATOM 770 C CA . TRP A 1 101 ? -31.626 9.172 26.745 1.00 22.54 336 TRP A CA 1
ATOM 771 C C . TRP A 1 101 ? -32.693 10.105 26.224 1.00 23.79 336 TRP A C 1
ATOM 772 O O . TRP A 1 101 ? -33.866 9.771 26.195 1.00 22.97 336 TRP A O 1
ATOM 783 N N . ASP A 1 102 ? -32.265 11.293 25.831 1.00 20.53 337 ASP A N 1
ATOM 784 C CA . ASP A 1 102 ? -33.099 12.189 25.065 1.00 20.13 337 ASP A CA 1
ATOM 785 C C . ASP A 1 102 ? -32.246 12.672 23.898 1.00 24.54 337 ASP A C 1
ATOM 786 O O . ASP A 1 102 ? -31.014 12.743 24.002 1.00 23.21 337 ASP A O 1
ATOM 791 N N . GLY A 1 103 ? -32.873 12.972 22.773 1.00 22.32 338 GLY A N 1
ATOM 792 C CA . GLY A 1 103 ? -32.109 13.432 21.629 1.00 22.21 338 GLY A CA 1
ATOM 793 C C . GLY A 1 103 ? -32.920 13.575 20.359 1.00 28.16 338 GLY A C 1
ATOM 794 O O . GLY A 1 103 ? -34.123 13.321 20.343 1.00 26.58 338 GLY A O 1
ATOM 795 N N . PRO A 1 104 ? -32.251 13.967 19.273 1.00 26.95 339 PRO A N 1
ATOM 796 C CA . PRO A 1 104 ? -32.921 14.302 18.007 1.00 23.92 339 PRO A CA 1
ATOM 797 C C . PRO A 1 104 ? -33.761 13.162 17.405 1.00 25.80 339 PRO A C 1
ATOM 798 O O . PRO A 1 104 ? -34.721 13.424 16.681 1.00 27.51 339 PRO A O 1
ATOM 802 N N . LEU A 1 105 ? -33.434 11.917 17.717 1.00 26.22 340 LEU A N 1
ATOM 803 C CA . LEU A 1 105 ? -34.216 10.799 17.206 1.00 26.29 340 LEU A CA 1
ATOM 804 C C . LEU A 1 105 ? -35.308 10.375 18.180 1.00 27.09 340 LEU A C 1
ATOM 805 O O . LEU A 1 105 ? -36.103 9.486 17.891 1.00 34.81 340 LEU A O 1
ATOM 810 N N . ALA A 1 106 ? -35.345 11.017 19.337 1.00 25.78 341 ALA A N 1
ATOM 811 C CA . ALA A 1 106 ? -36.321 10.663 20.361 1.00 34.01 341 ALA A CA 1
ATOM 812 C C . ALA A 1 106 ? -37.652 11.426 20.181 1.00 40.44 341 ALA A C 1
ATOM 813 O O . ALA A 1 106 ? -37.666 12.497 19.577 1.00 45.34 341 ALA A O 1
ATOM 815 N N . LEU A 1 107 ? -38.764 10.867 20.675 1.00 50.15 342 LEU A N 1
ATOM 816 C CA . LEU A 1 107 ? -40.026 11.628 20.823 1.00 52.37 342 LEU A CA 1
ATOM 817 C C . LEU A 1 107 ? -40.430 11.877 22.283 1.00 59.18 342 LEU A C 1
ATOM 818 O O . LEU A 1 107 ? -39.897 11.248 23.201 1.00 54.75 342 LEU A O 1
ATOM 823 N N . CYS A 1 108 ? -41.383 12.787 22.488 1.00 59.29 343 CYS A N 1
ATOM 824 C CA . CYS A 1 108 ? -41.915 13.063 23.828 1.00 61.33 343 CYS A CA 1
ATOM 825 C C . CYS A 1 108 ? -42.992 12.043 24.189 1.00 60.97 343 CYS A C 1
ATOM 826 O O . CYS A 1 108 ? -43.218 11.746 25.368 1.00 56.34 343 CYS A O 1
ATOM 828 N N . SER A 1 109 ? -43.647 11.520 23.151 1.00 64.55 344 SER A N 1
ATOM 829 C CA . SER A 1 109 ? -44.640 10.455 23.279 1.00 66.90 344 SER A CA 1
ATOM 830 C C . SER A 1 109 ? -43.955 9.133 23.580 1.00 61.35 344 SER A C 1
ATOM 831 O O . SER A 1 109 ? -44.477 8.294 24.318 1.00 58.36 344 SER A O 1
ATOM 833 N N . ASP A 1 110 ? -42.778 8.962 22.981 1.00 66.00 345 ASP A N 1
ATOM 834 C CA . ASP A 1 110 ? -41.939 7.781 23.193 1.00 67.33 345 ASP A CA 1
ATOM 835 C C . ASP A 1 110 ? -41.280 7.764 24.594 1.00 61.02 345 ASP A C 1
ATOM 836 O O . ASP A 1 110 ? -40.807 6.718 25.047 1.00 54.73 345 ASP A O 1
ATOM 838 N N . ARG A 1 111 ? -41.248 8.926 25.253 1.00 59.06 346 ARG A N 1
ATOM 839 C CA . ARG A 1 111 ? -40.610 9.088 26.559 1.00 54.33 346 ARG A CA 1
ATOM 840 C C . ARG A 1 111 ? -41.379 8.305 27.652 1.00 60.13 346 ARG A C 1
ATOM 841 O O . ARG A 1 111 ? -42.611 8.403 27.713 1.00 56.81 346 ARG A O 1
ATOM 843 N N . PRO A 1 112 ? -40.652 7.542 28.523 1.00 67.82 347 PRO A N 1
ATOM 844 C CA . PRO A 1 112 ? -39.183 7.428 28.615 1.00 50.81 347 PRO A CA 1
ATOM 845 C C . PRO A 1 112 ? -38.503 6.487 27.615 1.00 41.02 347 PRO A C 1
ATOM 846 O O . PRO A 1 112 ? -38.967 5.405 27.219 1.00 47.53 347 PRO A O 1
ATOM 850 N N . ASN A 1 113 ? -37.349 6.995 27.238 1.00 38.03 348 ASN A N 1
ATOM 851 C CA . ASN A 1 113 ? -36.435 6.452 26.280 1.00 32.33 348 ASN A CA 1
ATOM 852 C C . ASN A 1 113 ? -35.302 5.741 26.931 1.00 29.14 348 ASN A C 1
ATOM 853 O O . ASN A 1 113 ? -34.563 6.351 27.684 1.00 31.07 348 ASN A O 1
ATOM 858 N N . LYS A 1 114 ? -35.215 4.442 26.686 1.00 24.51 349 LYS A N 1
ATOM 859 C CA . LYS A 1 114 ? -34.272 3.597 27.398 1.00 23.91 349 LYS A CA 1
ATOM 860 C C . LYS A 1 114 ? -33.386 2.853 26.420 1.00 26.99 349 LYS A C 1
ATOM 861 O O . LYS A 1 114 ? -33.835 2.441 25.355 1.00 29.87 349 LYS A O 1
ATOM 867 N N . LEU A 1 115 ? -32.118 2.696 26.768 1.00 23.99 350 LEU A N 1
ATOM 868 C CA . LEU A 1 115 ? -31.261 1.860 25.959 1.00 23.26 350 LEU A CA 1
ATOM 869 C C . LEU A 1 115 ? -31.373 0.391 26.378 1.00 28.48 350 LEU A C 1
ATOM 870 O O . LEU A 1 115 ? -31.130 0.029 27.529 1.00 29.01 350 LEU A O 1
ATOM 875 N N . GLU A 1 116 ? -31.759 -0.447 25.425 1.00 27.03 351 GLU A N 1
ATOM 876 C CA . GLU A 1 116 ? -31.762 -1.885 25.609 1.00 29.53 351 GLU A CA 1
ATOM 877 C C . GLU A 1 116 ? -30.336 -2.398 25.705 1.00 36.67 351 GLU A C 1
ATOM 878 O O . GLU A 1 116 ? -29.466 -2.002 24.917 1.00 38.41 351 GLU A O 1
ATOM 884 N N . ARG A 1 117 ? -30.090 -3.287 26.657 1.00 37.43 352 ARG A N 1
ATOM 885 C CA . ARG A 1 117 ? -28.751 -3.826 26.826 1.00 35.62 352 ARG A CA 1
ATOM 886 C C . ARG A 1 117 ? -28.356 -4.696 25.627 1.00 35.01 352 ARG A C 1
ATOM 887 O O . ARG A 1 117 ? -29.166 -5.458 25.108 1.00 39.51 352 ARG A O 1
ATOM 895 N N . ASP A 1 118 ? -27.110 -4.537 25.191 1.00 34.62 353 ASP A N 1
ATOM 896 C CA . ASP A 1 118 ? -26.517 -5.248 24.054 1.00 37.13 353 ASP A CA 1
ATOM 897 C C . ASP A 1 118 ? -27.145 -4.906 22.695 1.00 39.48 353 ASP A C 1
ATOM 898 O O . ASP A 1 118 ? -26.677 -5.383 21.669 1.00 48.64 353 ASP A O 1
ATOM 903 N N . GLN A 1 119 ? -28.175 -4.065 22.675 1.00 32.05 354 GLN A N 1
ATOM 904 C CA . GLN A 1 119 ? -28.796 -3.657 21.413 1.00 34.14 354 GLN A CA 1
ATOM 905 C C . GLN A 1 119 ? -28.331 -2.271 20.942 1.00 33.97 354 GLN A C 1
ATOM 906 O O . GLN A 1 119 ? -28.396 -1.291 21.685 1.00 38.30 354 GLN A O 1
ATOM 908 N N . THR A 1 120 ? -27.867 -2.197 19.701 1.00 32.54 355 THR A N 1
ATOM 909 C CA . THR A 1 120 ? -27.464 -0.935 19.097 1.00 26.06 355 THR A CA 1
ATOM 910 C C . THR A 1 120 ? -28.639 -0.002 18.856 1.00 26.79 355 THR A C 1
ATOM 911 O O . THR A 1 120 ? -29.586 -0.359 18.165 1.00 33.20 355 THR A O 1
ATOM 915 N N . CYS A 1 121 ? -28.574 1.197 19.422 1.00 26.48 356 CYS A N 1
ATOM 916 C CA . CYS A 1 121 ? -29.613 2.191 19.210 1.00 18.65 356 CYS A CA 1
ATOM 917 C C . CYS A 1 121 ? -29.024 3.449 18.568 1.00 23.03 356 CYS A C 1
ATOM 918 O O . CYS A 1 121 ? -27.931 3.886 18.933 1.00 21.23 356 CYS A O 1
ATOM 921 N N . LYS A 1 122 ? -29.742 4.025 17.607 1.00 21.28 357 LYS A N 1
ATOM 922 C CA . LYS A 1 122 ? -29.277 5.239 16.947 1.00 18.45 357 LYS A CA 1
ATOM 923 C C . LYS A 1 122 ? -29.875 6.487 17.592 1.00 17.46 357 LYS A C 1
ATOM 924 O O . LYS A 1 122 ? -31.084 6.603 17.714 1.00 19.62 357 LYS A O 1
ATOM 930 N N . LEU A 1 123 ? -29.020 7.430 17.978 1.00 17.73 358 LEU A N 1
ATOM 931 C CA . LEU A 1 123 ? -29.465 8.617 18.705 1.00 17.50 358 LEU A CA 1
ATOM 932 C C . LEU A 1 123 ? -29.479 9.897 17.867 1.00 16.58 358 LEU A C 1
ATOM 933 O O . LEU A 1 123 ? -30.091 10.884 18.260 1.00 20.58 358 LEU A O 1
ATOM 938 N N . PHE A 1 124 ? -28.830 9.875 16.711 1.00 15.35 359 PHE A N 1
ATOM 939 C CA . PHE A 1 124 ? -28.702 11.068 15.880 1.00 14.36 359 PHE A CA 1
ATOM 940 C C . PHE A 1 124 ? -28.499 10.635 14.436 1.00 16.05 359 PHE A C 1
ATOM 941 O O . PHE A 1 124 ? -27.739 9.714 14.169 1.00 17.56 359 PHE A O 1
ATOM 949 N N . ASP A 1 125 ? -29.171 11.302 13.506 1.00 18.66 360 ASP A N 1
ATOM 950 C CA . ASP A 1 125 ? -29.105 10.935 12.099 1.00 17.78 360 ASP A CA 1
ATOM 951 C C . ASP A 1 125 ? -28.680 12.142 11.283 1.00 18.31 360 ASP A C 1
ATOM 952 O O . ASP A 1 125 ? -29.290 13.208 11.383 1.00 21.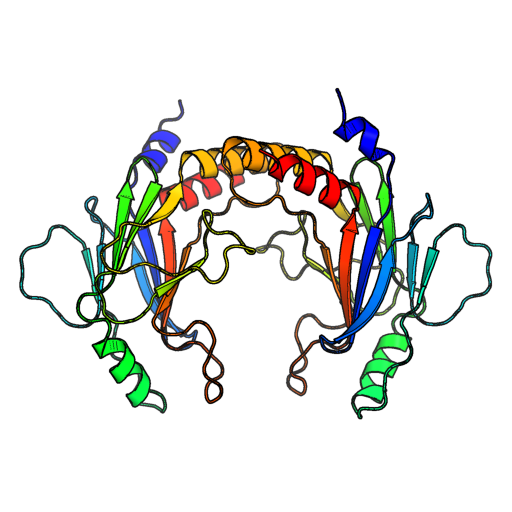18 360 ASP A O 1
ATOM 957 N N . THR A 1 126 ? -27.656 11.969 10.460 1.00 16.95 361 THR A N 1
ATOM 958 C CA . THR A 1 126 ? -27.073 13.087 9.733 1.00 18.11 361 THR A CA 1
ATOM 959 C C . THR A 1 126 ? -28.015 13.670 8.659 1.00 17.94 361 THR A C 1
ATOM 960 O O . THR A 1 126 ? -28.098 14.892 8.514 1.00 19.64 361 THR A O 1
ATOM 964 N N . GLN A 1 127 ? -28.723 12.825 7.913 1.00 15.45 362 GLN A N 1
ATOM 965 C CA . GLN A 1 127 ? -29.713 13.341 6.949 1.00 19.84 362 GLN A CA 1
ATOM 966 C C . GLN A 1 127 ? -30.816 14.177 7.628 1.00 18.84 362 GLN A C 1
ATOM 967 O O . GLN A 1 127 ? -31.137 15.264 7.167 1.00 16.03 362 GLN A O 1
ATOM 973 N N . GLN A 1 128 ? -31.378 13.675 8.725 1.00 16.73 363 GLN A N 1
ATOM 974 C CA . GLN A 1 128 ? -32.361 14.444 9.472 1.00 18.47 363 GLN A CA 1
ATOM 975 C C . GLN A 1 128 ? -31.757 15.772 9.929 1.00 22.94 363 GLN A C 1
ATOM 976 O O . GLN A 1 128 ? -32.408 16.821 9.820 1.00 20.69 363 GLN A O 1
ATOM 982 N N . PHE A 1 129 ? -30.512 15.736 10.415 1.00 16.86 364 PHE A N 1
ATOM 983 C CA . PHE A 1 129 ? -29.867 16.952 10.873 1.00 16.08 364 PHE A CA 1
ATOM 984 C C . PHE A 1 129 ? -29.695 17.963 9.753 1.00 17.51 364 PHE A C 1
ATOM 985 O O . PHE A 1 129 ? -29.906 19.170 9.951 1.00 16.19 364 PHE A O 1
ATOM 993 N N . LEU A 1 130 ? -29.285 17.474 8.586 1.00 16.78 365 LEU A N 1
ATOM 994 C CA . LEU A 1 130 ? -29.115 18.340 7.420 1.00 16.13 365 LEU A CA 1
ATOM 995 C C . LEU A 1 130 ? -30.451 18.967 6.997 1.00 17.57 365 LEU A C 1
ATOM 996 O O . LEU A 1 130 ? -30.511 20.110 6.541 1.00 18.33 365 LEU A O 1
ATOM 1001 N N . SER A 1 131 ? -31.532 18.223 7.177 1.00 19.03 366 SER A N 1
ATOM 1002 C CA . SER A 1 131 ? -32.866 18.756 6.920 1.00 18.58 366 SER A CA 1
ATOM 1003 C C . SER A 1 131 ? -33.226 19.842 7.921 1.00 18.72 366 SER A C 1
ATOM 1004 O O . SER A 1 131 ? -33.791 20.880 7.551 1.00 17.52 366 SER A O 1
ATOM 1007 N N . GLU A 1 132 ? -32.911 19.594 9.192 1.00 17.05 367 GLU A N 1
ATOM 1008 C CA . GLU A 1 132 ? -33.197 20.580 10.225 1.00 17.74 367 GLU A CA 1
ATOM 1009 C C . GLU A 1 132 ? -32.337 21.808 9.964 1.00 18.14 367 GLU A C 1
ATOM 1010 O O . GLU A 1 132 ? -32.779 22.948 10.170 1.00 15.24 367 GLU A O 1
ATOM 1016 N N . LEU A 1 133 ? -31.119 21.558 9.486 1.00 14.45 368 LEU A N 1
ATOM 1017 C CA . LEU A 1 133 ? -30.177 22.621 9.197 1.00 17.72 368 LEU A CA 1
ATOM 1018 C C . LEU A 1 133 ? -30.693 23.477 8.043 1.00 19.40 368 LEU A C 1
ATOM 1019 O O . LEU A 1 133 ? -30.544 24.699 8.058 1.00 21.92 368 LEU A O 1
ATOM 1024 N N . GLN A 1 134 ? -31.318 22.839 7.057 1.00 19.46 369 GLN A N 1
ATOM 1025 C CA . GLN A 1 134 ? -31.949 23.575 5.957 1.00 18.17 369 GLN A CA 1
ATOM 1026 C C . GLN A 1 134 ? -33.062 24.487 6.445 1.00 16.52 369 GLN A C 1
ATOM 1027 O O . GLN A 1 134 ? -33.125 25.641 6.041 1.00 17.75 369 GLN A O 1
ATOM 1033 N N . VAL A 1 135 ? -33.920 23.973 7.326 1.00 15.31 370 VAL A N 1
ATOM 1034 C CA . VAL A 1 135 ? -35.009 24.755 7.890 1.00 12.32 370 VAL A CA 1
ATOM 1035 C C . VAL A 1 135 ? -34.453 25.982 8.618 1.00 17.30 370 VAL A C 1
ATOM 1036 O O . VAL A 1 135 ? -34.965 27.097 8.448 1.00 17.96 370 VAL A O 1
ATOM 1040 N N . PHE A 1 136 ? -33.387 25.781 9.394 1.00 15.33 371 PHE A N 1
ATOM 1041 C CA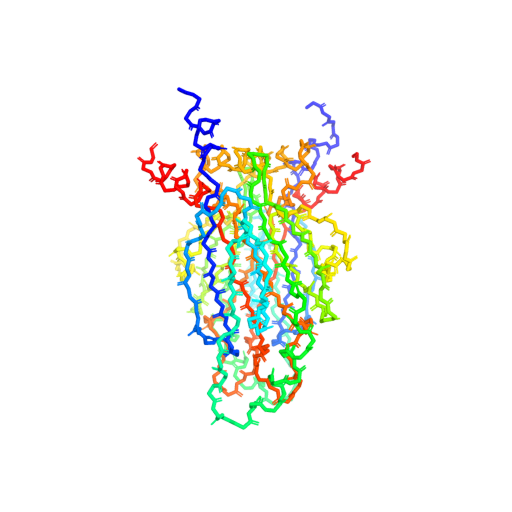 . PHE A 1 136 ? -32.698 26.882 10.054 1.00 17.11 371 PHE A CA 1
ATOM 1042 C C . PHE A 1 136 ? -32.142 27.925 9.067 1.00 19.38 371 PHE A C 1
ATOM 1043 O O . PHE A 1 136 ? -32.272 29.134 9.275 1.00 18.92 371 PHE A O 1
ATOM 1051 N N . ALA A 1 137 ? -31.516 27.457 7.997 1.00 17.51 372 ALA A N 1
ATOM 1052 C CA . ALA A 1 137 ? -30.970 28.368 6.987 1.00 22.31 372 ALA A CA 1
ATOM 1053 C C . ALA A 1 137 ? -32.053 29.234 6.328 1.00 22.23 372 ALA A C 1
ATOM 1054 O O . ALA A 1 137 ? -31.844 30.409 6.045 1.00 26.57 372 ALA A O 1
ATOM 1056 N N . HIS A 1 138 ? -33.223 28.658 6.093 1.00 24.12 373 HIS A N 1
ATOM 1057 C CA . HIS A 1 138 ? -34.278 29.393 5.409 1.00 22.48 373 HIS A CA 1
ATOM 1058 C C . HIS A 1 138 ? -35.011 30.352 6.351 1.00 24.28 373 HIS A C 1
ATOM 1059 O O . HIS A 1 138 ? -35.212 31.510 6.007 1.00 27.26 373 HIS A O 1
ATOM 1066 N N . HIS A 1 139 ? -35.368 29.888 7.547 1.00 21.21 374 HIS A N 1
ATOM 1067 C CA . HIS A 1 139 ? -36.241 30.658 8.433 1.00 19.10 374 HIS A CA 1
ATOM 1068 C C . HIS A 1 139 ? -35.509 31.377 9.569 1.00 20.61 374 HIS A C 1
ATOM 1069 O O . HIS A 1 139 ? -35.987 32.391 10.072 1.00 25.41 374 HIS A O 1
ATOM 1076 N N . GLY A 1 140 ? -34.356 30.856 9.974 1.00 20.05 375 GLY A N 1
ATOM 1077 C CA . GLY A 1 140 ? -33.620 31.403 11.107 1.00 17.89 375 GLY A CA 1
ATOM 1078 C C . GLY A 1 140 ? -33.962 30.744 12.431 1.00 19.91 375 GLY A C 1
ATOM 1079 O O . GLY A 1 140 ? -33.375 31.066 13.459 1.00 21.17 375 GLY A O 1
ATOM 1080 N N . ARG A 1 141 ? -34.946 29.845 12.386 1.00 22.03 376 ARG A N 1
ATOM 1081 C CA . ARG A 1 141 ? -35.415 29.024 13.507 1.00 18.19 376 ARG A CA 1
ATOM 1082 C C . ARG A 1 141 ? -35.968 27.735 12.941 1.00 18.17 376 ARG A C 1
ATOM 1083 O O . ARG A 1 141 ? -36.296 27.680 11.757 1.00 19.10 376 ARG A O 1
ATOM 1091 N N . PRO A 1 142 ? -36.065 26.688 13.769 1.00 17.15 377 PRO A N 1
ATOM 1092 C CA . PRO A 1 142 ? -35.424 26.591 15.083 1.00 16.98 377 PRO A CA 1
ATOM 1093 C C . PRO A 1 142 ? -33.943 26.224 14.943 1.00 18.21 377 PRO A C 1
ATOM 1094 O O . PRO A 1 142 ? -33.472 25.996 13.832 1.00 19.25 377 PRO A O 1
ATOM 1098 N N . ALA A 1 143 ? -33.208 26.181 16.043 1.00 16.94 378 ALA A N 1
ATOM 1099 C CA . ALA A 1 143 ? -31.871 25.646 15.961 1.00 18.84 378 ALA A CA 1
ATOM 1100 C C . ALA A 1 143 ? -32.009 24.156 15.716 1.00 18.07 378 ALA A C 1
ATOM 1101 O O . ALA A 1 143 ? -32.856 23.506 16.320 1.00 14.50 378 ALA A O 1
ATOM 1103 N N . PRO A 1 144 ? -31.189 23.617 14.805 1.00 15.07 379 PRO A N 1
ATOM 1104 C CA . PRO A 1 144 ? -31.216 22.184 14.553 1.00 16.66 379 PRO A CA 1
ATOM 1105 C C . PRO A 1 144 ? -30.842 21.458 15.833 1.00 19.66 379 PRO A C 1
ATOM 1106 O O . PRO A 1 144 ? -30.108 22.006 16.651 1.00 20.11 379 PRO A O 1
ATOM 1110 N N . ARG A 1 145 ? -31.351 20.251 16.017 1.00 21.70 380 ARG A N 1
ATOM 1111 C CA . ARG A 1 145 ? -31.107 19.528 17.249 1.00 18.65 380 ARG A CA 1
ATOM 1112 C C . ARG A 1 145 ? -30.012 18.498 17.026 1.00 20.31 380 ARG A C 1
ATOM 1113 O O . ARG A 1 145 ? -29.994 17.807 16.011 1.00 22.32 380 ARG A O 1
ATOM 1121 N N . PHE A 1 146 ? -29.061 18.451 17.955 1.00 20.48 381 PHE A N 1
ATOM 1122 C CA . PHE A 1 146 ? -27.919 17.577 17.812 1.00 15.72 381 PHE A CA 1
ATOM 1123 C C . PHE A 1 146 ? -27.280 17.258 19.145 1.00 16.84 381 PHE A C 1
ATOM 1124 O O . PHE A 1 146 ? -26.149 16.804 19.198 1.00 27.25 381 PHE A O 1
ATOM 1132 N N . GLN A 1 147 ? -27.987 17.499 20.231 1.00 17.74 382 GLN A N 1
ATOM 1133 C CA . GLN A 1 147 ? -27.442 17.169 21.532 1.00 17.91 382 GLN A CA 1
ATOM 1134 C C . GLN A 1 147 ? -28.114 15.931 22.089 1.00 21.91 382 GLN A C 1
ATOM 1135 O O . GLN A 1 147 ? -29.338 15.846 22.102 1.00 26.16 382 GLN A O 1
ATOM 1141 N N . VAL A 1 148 ? -27.318 14.972 22.539 1.00 14.47 383 VAL A N 1
ATOM 1142 C CA . VAL A 1 148 ? -27.857 13.802 23.186 1.00 16.09 383 VAL A CA 1
ATOM 1143 C C . VAL A 1 148 ? -27.682 13.921 24.696 1.00 20.14 383 VAL A C 1
ATOM 1144 O O . VAL A 1 148 ? -26.607 14.254 25.179 1.00 20.31 383 VAL A O 1
ATOM 1148 N N . THR A 1 149 ? -28.763 13.672 25.431 1.00 22.22 384 THR A N 1
ATOM 1149 C CA . THR A 1 149 ? -28.733 13.667 26.883 1.00 19.60 384 THR A CA 1
ATOM 1150 C C . THR A 1 149 ? -28.927 12.256 27.434 1.00 20.62 384 THR A C 1
ATOM 1151 O O . THR A 1 149 ? -29.822 11.540 27.011 1.00 19.50 384 THR A O 1
ATOM 1155 N N . LEU A 1 150 ? -28.059 11.868 28.366 1.00 19.98 385 LEU A N 1
ATOM 1156 C CA . LEU A 1 150 ? -28.059 10.534 28.943 1.00 18.28 385 LEU A CA 1
ATOM 1157 C C . LEU A 1 150 ? -28.141 10.605 30.460 1.00 21.37 385 LEU A C 1
ATOM 1158 O O . LEU A 1 150 ? -27.403 11.367 31.082 1.00 21.15 385 LEU A O 1
ATOM 1163 N N . CYS A 1 151 ? -29.024 9.817 31.065 1.00 24.13 386 CYS A N 1
ATOM 1164 C CA . CYS A 1 151 ? -28.957 9.632 32.515 1.00 24.22 386 CYS A CA 1
ATOM 1165 C C . CYS A 1 151 ? -28.765 8.157 32.839 1.00 23.32 386 CYS A C 1
ATOM 1166 O O . CYS A 1 151 ? -29.436 7.301 32.265 1.00 23.37 386 CYS A O 1
ATOM 1169 N N . PHE A 1 152 ? -27.839 7.872 33.754 1.00 21.21 387 PHE A N 1
ATOM 1170 C CA . PHE A 1 152 ? -27.522 6.501 34.157 1.00 21.20 387 PHE A CA 1
ATOM 1171 C C . PHE A 1 152 ? -28.252 6.123 35.447 1.00 20.19 387 PHE A C 1
ATOM 1172 O O . PHE A 1 152 ? -28.078 6.769 36.471 1.00 23.66 387 PHE A O 1
ATOM 1180 N N . GLY A 1 153 ? -29.077 5.084 35.392 1.00 21.64 388 GLY A N 1
ATOM 1181 C CA . GLY A 1 153 ? -29.703 4.546 36.589 1.00 25.18 388 GLY A CA 1
ATOM 1182 C C . GLY A 1 153 ? -31.075 5.104 36.956 1.00 29.47 388 GLY A C 1
ATOM 1183 O O . GLY A 1 153 ? -31.889 4.397 37.545 1.00 25.93 388 GLY A O 1
ATOM 1184 N N . GLU A 1 154 ? -31.327 6.361 36.603 1.00 24.19 389 GLU A N 1
ATOM 1185 C CA . GLU A 1 154 ? -32.489 7.078 37.094 1.00 27.43 389 GLU A CA 1
ATOM 1186 C C . GLU A 1 154 ? -33.289 7.791 36.009 1.00 40.25 389 GLU A C 1
ATOM 1187 O O . GLU A 1 154 ? -32.745 8.491 35.163 1.00 42.37 389 GLU A O 1
ATOM 1193 N N . GLU A 1 155 ? -34.599 7.613 36.054 1.00 43.25 390 GLU A N 1
ATOM 1194 C CA . GLU A 1 155 ? -35.502 8.289 35.138 1.00 46.22 390 GLU A CA 1
ATOM 1195 C C . GLU A 1 155 ? -35.836 9.677 35.710 1.00 43.57 390 GLU A C 1
ATOM 1196 O O . GLU A 1 155 ? -36.062 10.622 34.965 1.00 43.17 390 GLU A O 1
ATOM 1202 N N . PHE A 1 156 ? -35.831 9.785 37.041 1.00 41.22 391 PHE A N 1
ATOM 1203 C CA . PHE A 1 156 ? -36.037 11.051 37.752 1.00 40.84 391 PHE A CA 1
ATOM 1204 C C . PHE A 1 156 ? -35.120 11.153 38.959 1.00 40.25 391 PHE A C 1
ATOM 1205 O O . PHE A 1 156 ? -34.726 10.133 39.530 1.00 42.61 391 PHE A O 1
ATOM 1213 N N . PRO A 1 157 ? -34.796 12.387 39.374 1.00 45.19 392 PRO A N 1
ATOM 1214 C CA . PRO A 1 157 ? -34.048 12.552 40.626 1.00 41.21 392 PRO A CA 1
ATOM 1215 C C . PRO A 1 157 ? -34.762 11.882 41.805 1.00 52.12 392 PRO A C 1
ATOM 1216 O O . PRO A 1 157 ? -35.989 11.968 41.906 1.00 61.03 392 PRO A O 1
ATOM 1220 N N . ASP A 1 158 ? -33.998 11.201 42.657 1.00 54.15 393 ASP A N 1
ATOM 1221 C CA . ASP A 1 158 ? -34.523 10.512 43.837 1.00 54.42 393 ASP A CA 1
ATOM 1222 C C . ASP A 1 158 ? -35.388 11.454 44.665 1.00 58.29 393 ASP A C 1
ATOM 1223 O O . ASP A 1 158 ? -35.190 12.664 44.626 1.00 58.10 393 ASP A O 1
ATOM 1228 N N . PRO A 1 159 ? -36.377 10.908 45.390 1.00 63.96 394 PRO A N 1
ATOM 1229 C CA . PRO A 1 159 ? -37.080 11.743 46.373 1.00 62.64 394 PRO A CA 1
ATOM 1230 C C . PRO A 1 159 ? -36.126 12.432 47.361 1.00 57.37 394 PRO A C 1
ATOM 1231 O O . PRO A 1 159 ? -36.306 13.616 47.656 1.00 60.43 394 PRO A O 1
ATOM 1235 N N . GLN A 1 160 ? -35.114 11.705 47.830 1.00 58.19 395 GLN A N 1
ATOM 1236 C CA . GLN A 1 160 ? -34.163 12.229 48.809 1.00 57.93 395 GLN A CA 1
ATOM 1237 C C . GLN A 1 160 ? -33.125 13.199 48.224 1.00 60.21 395 GLN A C 1
ATOM 1238 O O . GLN A 1 160 ? -32.436 13.885 48.983 1.00 60.75 395 GLN A O 1
ATOM 1240 N N . ARG A 1 161 ? -33.010 13.259 46.894 1.00 54.97 396 ARG A N 1
ATOM 1241 C CA . ARG A 1 161 ? -32.001 14.109 46.236 1.00 57.76 396 ARG A CA 1
ATOM 1242 C C . ARG A 1 161 ? -32.634 15.039 45.199 1.00 56.82 396 ARG A C 1
ATOM 1243 O O . ARG A 1 161 ? -33.596 14.669 44.545 1.00 62.94 396 ARG A O 1
ATOM 1251 N N . GLN A 1 162 ? -32.076 16.234 45.025 1.00 58.79 397 GLN A N 1
ATOM 1252 C CA . GLN A 1 162 ? -32.650 17.212 44.090 1.00 58.47 397 GLN A CA 1
ATOM 1253 C C . GLN A 1 162 ? -32.304 16.916 42.629 1.00 49.60 397 GLN A C 1
ATOM 1254 O O . GLN A 1 162 ? -33.104 17.176 41.719 1.00 49.34 397 GLN A O 1
ATOM 1260 N N . ARG A 1 163 ? -31.119 16.361 42.411 1.00 51.27 398 ARG A N 1
ATOM 1261 C CA . ARG A 1 163 ? -30.665 16.073 41.065 1.00 45.39 398 ARG A CA 1
ATOM 1262 C C . ARG A 1 163 ? -30.506 14.586 40.774 1.00 34.69 398 ARG A C 1
ATOM 1263 O O . ARG A 1 163 ? -30.405 13.763 41.692 1.00 31.42 398 ARG A O 1
ATOM 1271 N N . LYS A 1 164 ? -30.472 14.254 39.487 1.00 31.86 399 LYS A N 1
ATOM 1272 C CA . LYS A 1 164 ? -30.028 12.933 39.053 1.00 31.51 399 LYS A CA 1
ATOM 1273 C C . LYS A 1 164 ? -28.523 12.765 39.328 1.00 29.32 399 LYS A C 1
ATOM 1274 O O . LYS A 1 164 ? -27.752 13.707 39.172 1.00 29.76 399 LYS A O 1
ATOM 1280 N N . LEU A 1 165 ? -28.120 11.567 39.747 1.00 22.83 400 LEU A N 1
ATOM 1281 C CA . LEU A 1 165 ? -26.751 11.299 40.153 1.00 25.54 400 LEU A CA 1
ATOM 1282 C C . LEU A 1 165 ? -25.700 11.476 39.048 1.00 21.74 400 LEU A C 1
ATOM 1283 O O . LEU A 1 165 ? -24.723 12.191 39.222 1.00 20.66 400 LEU A O 1
ATOM 1288 N N . ILE A 1 166 ? -25.883 10.784 37.929 1.00 21.71 401 ILE A N 1
ATOM 1289 C CA . ILE A 1 166 ? -24.905 10.824 36.846 1.00 21.95 401 ILE A CA 1
ATOM 1290 C C . ILE A 1 166 ? -25.597 11.071 35.506 1.00 19.24 401 ILE A C 1
ATOM 1291 O O . ILE A 1 166 ? -26.450 10.292 35.085 1.00 17.30 401 ILE A O 1
ATOM 1296 N N . THR A 1 167 ? -25.234 12.177 34.860 1.00 18.19 402 THR A N 1
ATOM 1297 C CA . THR A 1 167 ? -25.769 12.525 33.551 1.00 17.55 402 THR A CA 1
ATOM 1298 C C . THR A 1 167 ? -24.632 12.807 32.573 1.00 18.24 402 THR A C 1
ATOM 1299 O O . THR A 1 167 ? -23.529 13.199 32.968 1.00 19.98 402 THR A O 1
ATOM 1303 N N . ALA A 1 168 ? -24.900 12.608 31.293 1.00 16.75 403 ALA A N 1
ATOM 1304 C CA . ALA A 1 168 ? -23.932 12.946 30.265 1.00 17.32 403 ALA A CA 1
ATOM 1305 C C . ALA A 1 168 ? -24.527 13.821 29.142 1.00 19.42 403 ALA A C 1
ATOM 1306 O O . ALA A 1 168 ? -25.722 13.823 28.884 1.00 19.86 403 ALA A O 1
ATOM 1308 N N . HIS A 1 169 ? -23.672 14.570 28.461 1.00 22.78 404 HIS A N 1
ATOM 1309 C CA . HIS A 1 169 ? -24.088 15.329 27.267 1.00 18.57 404 HIS A CA 1
ATOM 1310 C C . HIS A 1 169 ? -23.171 14.949 26.104 1.00 17.13 404 HIS A C 1
ATOM 1311 O O . HIS A 1 169 ? -21.943 15.003 26.230 1.00 16.61 404 HIS A O 1
ATOM 1318 N N . VAL A 1 170 ? -23.754 14.552 24.979 1.00 13.18 405 VAL A N 1
ATOM 1319 C CA . VAL A 1 170 ? -22.943 14.161 23.843 1.00 14.18 405 VAL A CA 1
ATOM 1320 C C . VAL A 1 170 ? -23.308 14.971 22.599 1.00 18.78 405 VAL A C 1
ATOM 1321 O O . VAL A 1 170 ? -24.485 15.079 22.234 1.00 18.66 405 VAL A O 1
ATOM 1325 N N . GLU A 1 171 ? -22.290 15.543 21.956 1.00 16.98 406 GLU A N 1
ATOM 1326 C CA . GLU A 1 171 ? -22.463 16.254 20.692 1.00 15.22 406 GLU A CA 1
ATOM 1327 C C . GLU A 1 171 ? -21.502 15.743 19.627 1.00 16.83 406 GLU A C 1
ATOM 1328 O O . GLU A 1 171 ? -20.287 15.688 19.847 1.00 18.23 406 GLU A O 1
ATOM 1334 N N . PRO A 1 172 ? -22.034 15.361 18.462 1.00 14.15 407 PRO A N 1
ATOM 1335 C CA . PRO A 1 172 ? -21.097 15.113 17.363 1.00 13.44 407 PRO A CA 1
ATOM 1336 C C . PRO A 1 172 ? -20.482 16.441 16.932 1.00 13.26 407 PRO A C 1
ATOM 1337 O O . PRO A 1 172 ? -21.238 17.389 16.757 1.00 15.67 407 PRO A O 1
ATOM 1341 N N . LEU A 1 173 ? -19.163 16.537 16.780 1.00 12.41 408 LEU A N 1
ATOM 1342 C CA . LEU A 1 173 ? -18.563 17.814 16.404 1.00 12.05 408 LEU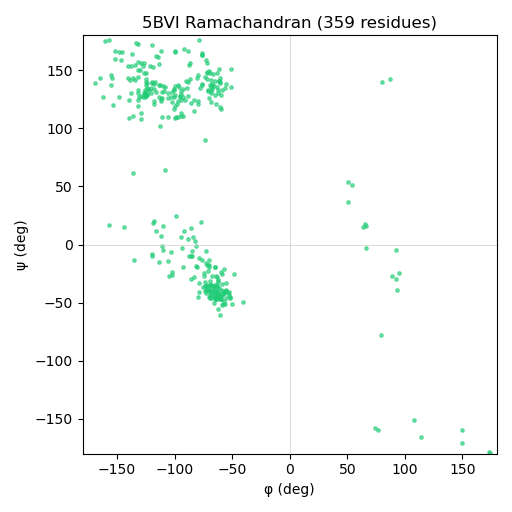 A CA 1
ATOM 1343 C C . LEU A 1 173 ? -19.043 18.238 15.020 1.00 15.14 408 LEU A C 1
ATOM 1344 O O . LEU A 1 173 ? -19.093 19.423 14.696 1.00 17.14 408 LEU A O 1
ATOM 1349 N N . LEU A 1 174 ? -19.379 17.241 14.210 1.00 14.40 409 LEU A N 1
ATOM 1350 C CA . LEU A 1 174 ? -19.923 17.430 12.880 1.00 16.70 409 LEU A CA 1
ATOM 1351 C C . LEU A 1 174 ? -21.082 18.409 12.903 1.00 17.61 409 LEU A C 1
ATOM 1352 O O . LEU A 1 174 ? -21.129 19.364 12.112 1.00 17.23 409 LEU A O 1
ATOM 1357 N N . ALA A 1 175 ? -22.031 18.158 13.800 1.00 15.08 410 ALA A N 1
ATOM 1358 C CA . ALA A 1 175 ? -23.206 18.997 13.876 1.00 15.12 410 ALA A CA 1
ATOM 1359 C C . ALA A 1 175 ? -22.828 20.370 14.418 1.00 15.60 410 ALA A C 1
ATOM 1360 O O . ALA A 1 175 ? -23.235 21.392 13.862 1.00 15.32 410 ALA A O 1
ATOM 1362 N N . ARG A 1 176 ? -22.020 20.393 15.475 1.00 15.72 411 ARG A N 1
ATOM 1363 C CA . ARG A 1 176 ? -21.626 21.652 16.088 1.00 14.99 411 ARG A CA 1
ATOM 1364 C C . ARG A 1 176 ? -20.986 22.595 15.083 1.00 18.73 411 ARG A C 1
ATOM 1365 O O . ARG A 1 176 ? -21.331 23.784 15.031 1.00 18.87 411 ARG A O 1
ATOM 1373 N N . GLN A 1 177 ? -20.067 22.057 14.281 1.00 18.30 412 GLN A N 1
ATOM 1374 C CA . GLN A 1 177 ? -19.346 22.849 13.298 1.00 14.92 412 GLN A CA 1
ATOM 1375 C C . GLN A 1 177 ? -20.246 23.295 12.140 1.00 18.39 412 GLN A C 1
ATOM 1376 O O . GLN A 1 177 ? -20.120 24.424 11.660 1.00 19.29 412 GLN A O 1
ATOM 1382 N N . LEU A 1 178 ? -21.137 22.418 11.682 1.00 16.66 413 LEU A N 1
ATOM 1383 C CA . LEU A 1 178 ? -22.037 22.776 10.584 1.00 17.21 413 LEU A CA 1
ATOM 1384 C C . LEU A 1 178 ? -22.996 23.884 11.012 1.00 17.77 413 LEU A C 1
ATOM 1385 O O . LEU A 1 178 ? -23.249 24.838 10.257 1.00 18.13 413 LEU A O 1
ATOM 1390 N N . TYR A 1 179 ? -23.497 23.770 12.237 1.00 12.74 414 TYR A N 1
ATOM 1391 C CA . TYR A 1 179 ? -24.390 24.771 12.782 1.00 15.66 414 TYR A CA 1
ATOM 1392 C C . TYR A 1 179 ? -23.666 26.111 12.944 1.00 19.50 414 TYR A C 1
ATOM 1393 O O . TYR A 1 179 ? -24.195 27.161 12.562 1.00 18.27 414 TYR A O 1
ATOM 1402 N N . TYR A 1 180 ? -22.459 26.068 13.512 1.00 17.01 415 TYR A N 1
ATOM 1403 C CA . TYR A 1 180 ? -21.589 27.239 13.594 1.00 17.41 415 TYR A CA 1
ATOM 1404 C C . TYR A 1 180 ? -21.382 27.932 12.218 1.00 19.28 415 TYR A C 1
ATOM 1405 O O . TYR A 1 180 ? -21.465 29.160 12.115 1.00 17.07 415 TYR A O 1
ATOM 1414 N N . PHE A 1 181 ? -21.110 27.141 11.180 1.00 16.12 416 PHE A N 1
ATOM 1415 C CA . PHE A 1 181 ? -21.021 27.638 9.813 1.00 14.42 416 PHE A CA 1
ATOM 1416 C C . PHE A 1 181 ? -22.290 28.355 9.394 1.00 17.29 416 PHE A C 1
ATOM 1417 O O . PHE A 1 181 ? -22.232 29.480 8.914 1.00 20.15 416 PHE A O 1
ATOM 1425 N N . ALA A 1 182 ? -23.437 27.697 9.580 1.00 19.41 417 ALA A N 1
ATOM 1426 C CA . ALA A 1 182 ? -24.744 28.242 9.180 1.00 16.42 417 ALA A CA 1
ATOM 1427 C C . ALA A 1 182 ? -25.078 29.567 9.868 1.00 20.74 417 ALA A C 1
ATOM 1428 O O . ALA A 1 182 ? -25.890 30.352 9.368 1.00 24.81 417 ALA A O 1
ATOM 1430 N N . GLN A 1 183 ? -24.459 29.803 11.021 1.00 22.28 418 GLN A N 1
ATOM 1431 C CA . GLN A 1 183 ? -24.698 31.014 11.813 1.00 25.06 418 GLN A CA 1
ATOM 1432 C C . GLN A 1 183 ? -23.908 32.214 11.321 1.00 21.52 418 GLN A C 1
ATOM 1433 O O . GLN A 1 183 ? -24.237 33.352 11.646 1.00 20.87 418 GLN A O 1
ATOM 1439 N N . GLN A 1 184 ? -22.870 31.956 10.537 1.00 21.86 419 GLN A N 1
ATOM 1440 C CA . GLN A 1 184 ? -21.982 33.019 10.093 1.00 29.86 419 GLN A CA 1
ATOM 1441 C C . GLN A 1 184 ? -22.644 33.774 8.947 1.00 34.17 419 GLN A C 1
ATOM 1442 O O . GLN A 1 184 ? -22.208 34.861 8.551 1.00 44.83 419 GLN A O 1
ATOM 1448 N N . ASN A 1 185 ? -23.722 33.195 8.436 1.00 40.62 420 ASN A N 1
ATOM 1449 C CA . ASN A 1 185 ? -24.513 33.854 7.412 1.00 55.42 420 ASN A CA 1
ATOM 1450 C C . ASN A 1 185 ? -25.942 34.102 7.896 1.00 53.63 420 ASN A C 1
ATOM 1451 O O . ASN A 1 185 ? -26.587 35.078 7.488 1.00 60.81 420 ASN A O 1
ATOM 1456 N N . ARG B 1 5 ? -53.271 19.799 -2.300 1.00 67.22 240 ARG B N 1
ATOM 1457 C CA . ARG B 1 5 ? -54.594 20.414 -2.383 1.00 62.67 240 ARG B CA 1
ATOM 1458 C C . ARG B 1 5 ? -54.601 21.813 -1.740 1.00 60.67 240 ARG B C 1
ATOM 1459 O O . ARG B 1 5 ? -55.670 22.409 -1.543 1.00 51.95 240 ARG B O 1
ATOM 1467 N N . SER B 1 6 ? -53.401 22.337 -1.456 1.00 58.17 241 SER B N 1
ATOM 1468 C CA . SER B 1 6 ? -53.206 23.555 -0.648 1.00 49.01 241 SER B CA 1
ATOM 1469 C C . SER B 1 6 ? -53.983 23.478 0.675 1.00 43.98 241 SER B C 1
ATOM 1470 O O . SER B 1 6 ? -54.505 24.487 1.160 1.00 36.48 241 SER B O 1
ATOM 1473 N N . ALA B 1 7 ? -54.036 22.273 1.248 1.00 44.47 242 ALA B N 1
ATOM 1474 C CA . ALA B 1 7 ? -54.824 21.984 2.444 1.00 43.34 242 ALA B CA 1
ATOM 1475 C C . ALA B 1 7 ? -54.463 22.906 3.599 1.00 41.96 242 ALA B C 1
ATOM 1476 O O . ALA B 1 7 ? -55.344 23.373 4.338 1.00 37.82 242 ALA B O 1
ATOM 1478 N N . GLU B 1 8 ? -53.164 23.169 3.747 1.00 44.16 243 GLU B N 1
ATOM 1479 C CA . GLU B 1 8 ? -52.651 23.974 4.862 1.00 37.09 243 GLU B CA 1
ATOM 1480 C C . GLU B 1 8 ? -52.849 25.475 4.648 1.00 30.51 243 GLU B C 1
ATOM 1481 O O . GLU B 1 8 ? -53.209 26.189 5.581 1.00 30.20 243 GLU B O 1
ATOM 1483 N N . ALA B 1 9 ? -52.621 25.950 3.428 1.00 31.45 244 ALA B N 1
ATOM 1484 C CA . ALA B 1 9 ? -52.947 27.327 3.100 1.00 32.59 244 ALA B CA 1
ATOM 1485 C C . ALA B 1 9 ? -54.439 27.570 3.361 1.00 37.00 244 ALA B C 1
ATOM 1486 O O . ALA B 1 9 ? -54.823 28.616 3.886 1.00 33.72 244 ALA B O 1
ATOM 1488 N N . LEU B 1 10 ? -55.269 26.588 3.014 1.00 31.80 245 LEU B N 1
ATOM 1489 C CA . LEU B 1 10 ? -56.702 26.684 3.244 1.00 28.50 245 LEU B CA 1
ATOM 1490 C C . LEU B 1 10 ? -57.079 26.650 4.738 1.00 31.79 245 LEU B C 1
ATOM 1491 O O . LEU B 1 10 ? -57.886 27.470 5.190 1.00 28.96 245 LEU B O 1
ATOM 1493 N N . ALA B 1 11 ? -56.499 25.721 5.505 1.00 31.92 246 ALA B N 1
ATOM 1494 C CA . ALA B 1 11 ? -56.814 25.624 6.934 1.00 33.23 246 ALA B CA 1
ATOM 1495 C C . ALA B 1 11 ? -56.193 26.770 7.710 1.00 35.09 246 ALA B C 1
ATOM 1496 O O . ALA B 1 11 ? -56.445 26.901 8.901 1.00 49.35 246 ALA B O 1
ATOM 1498 N N . LEU B 1 12 ? -55.396 27.609 7.055 1.00 28.67 247 LEU B N 1
ATOM 1499 C CA . LEU B 1 12 ? -54.910 28.823 7.704 1.00 27.43 247 LEU B CA 1
ATOM 1500 C C . LEU B 1 12 ? -56.004 29.898 7.741 1.00 36.78 247 LEU B C 1
ATOM 1501 O O . LEU B 1 12 ? -55.693 31.081 7.904 1.00 36.76 247 LEU B O 1
ATOM 1503 N N . SER B 1 13 ? -57.268 29.461 7.586 1.00 46.17 248 SER B N 1
ATOM 1504 C CA . SER B 1 13 ? -58.505 30.241 7.840 1.00 39.64 248 SER B CA 1
ATOM 1505 C C . SER B 1 13 ? -59.248 29.700 9.079 1.00 38.56 248 SER B C 1
ATOM 1506 O O . SER B 1 13 ? -60.441 29.941 9.294 1.00 51.58 248 SER B O 1
ATOM 1509 N N . ASP B 1 14 ? -58.532 28.907 9.856 1.00 32.69 249 ASP B N 1
ATOM 1510 C CA . ASP B 1 14 ? -58.971 28.506 11.177 1.00 26.99 249 ASP B CA 1
ATOM 1511 C C . ASP B 1 14 ? -58.004 29.162 12.162 1.00 21.23 249 ASP B C 1
ATOM 1512 O O . ASP B 1 14 ? -56.873 28.719 12.344 1.00 22.02 249 ASP B O 1
ATOM 1517 N N . CYS B 1 15 ? -58.455 30.238 12.783 1.00 19.77 250 CYS B N 1
ATOM 1518 C CA . CYS B 1 15 ? -57.606 31.012 13.676 1.00 18.64 250 CYS B CA 1
ATOM 1519 C C . CYS B 1 15 ? -57.818 30.697 15.165 1.00 17.62 250 CYS B C 1
ATOM 1520 O O . CYS B 1 15 ? -57.512 31.518 16.026 1.00 18.16 250 CYS B O 1
ATOM 1523 N N . ARG B 1 16 ? -58.310 29.503 15.469 1.00 16.02 251 ARG B N 1
ATOM 1524 C CA . ARG B 1 16 ? -58.609 29.145 16.849 1.00 16.56 251 ARG B CA 1
ATOM 1525 C C . ARG B 1 16 ? -57.363 28.812 17.691 1.00 18.88 251 ARG B C 1
ATOM 1526 O O . ARG B 1 16 ? -56.432 28.134 17.230 1.00 17.40 251 ARG B O 1
ATOM 1534 N N . LEU B 1 17 ? -57.363 29.300 18.928 1.00 16.02 252 LEU B N 1
ATOM 1535 C CA . LEU B 1 17 ? -56.292 29.029 19.878 1.00 15.89 252 LEU B CA 1
ATOM 1536 C C . LEU B 1 17 ? -56.728 28.118 21.033 1.00 15.91 252 LEU B C 1
ATOM 1537 O O . LEU B 1 17 ? -57.801 28.298 21.606 1.00 13.72 252 LEU B O 1
ATOM 1542 N N . HIS B 1 18 ? -55.885 27.152 21.384 1.00 14.03 253 HIS B N 1
ATOM 1543 C CA . HIS B 1 18 ? -56.092 26.370 22.601 1.00 13.86 253 HIS B CA 1
ATOM 1544 C C . HIS B 1 18 ? -55.276 26.977 23.735 1.00 16.23 253 HIS B C 1
ATOM 1545 O O . HIS B 1 18 ? -54.069 27.222 23.583 1.00 15.46 253 HIS B O 1
ATOM 1552 N N . ILE B 1 19 ? -55.934 27.241 24.861 1.00 14.20 254 ILE B N 1
ATOM 1553 C CA . ILE B 1 19 ? -55.276 27.894 25.979 1.00 13.82 254 ILE B CA 1
ATOM 1554 C C . ILE B 1 19 ? -55.504 27.188 27.314 1.00 16.21 254 ILE B C 1
ATOM 1555 O O . ILE B 1 19 ? -56.650 26.920 27.714 1.00 14.59 254 ILE B O 1
ATOM 1560 N N . CYS B 1 20 ? -54.400 26.887 27.999 1.00 16.71 255 CYS B N 1
ATOM 1561 C CA . CYS B 1 20 ? -54.465 26.319 29.349 1.00 17.47 255 CYS B CA 1
ATOM 1562 C C . CYS B 1 20 ? -53.805 27.252 30.337 1.00 17.24 255 CYS B C 1
ATOM 1563 O O . CYS B 1 20 ? -52.722 27.769 30.064 1.00 16.79 255 CYS B O 1
ATOM 1566 N N . LEU B 1 21 ? -54.461 27.489 31.472 1.00 15.34 256 LEU B N 1
ATOM 1567 C CA . LEU B 1 21 ? -53.891 28.363 32.502 1.00 17.33 256 LEU B CA 1
ATOM 1568 C C . LEU B 1 21 ? -53.557 27.539 33.742 1.00 16.94 256 LEU B C 1
ATOM 1569 O O . LEU B 1 21 ? -54.339 26.678 34.142 1.00 15.78 256 LEU B O 1
ATOM 1574 N N . TYR B 1 22 ? -52.392 27.799 34.335 1.00 18.62 257 TYR B N 1
ATOM 1575 C CA . TYR B 1 22 ? -51.944 27.057 35.518 1.00 18.12 257 TYR B CA 1
ATOM 1576 C C . TYR B 1 22 ? -51.610 27.961 36.703 1.00 15.82 257 TYR B C 1
ATOM 1577 O O . TYR B 1 22 ? -51.005 29.016 36.553 1.00 14.86 257 TYR B O 1
ATOM 1586 N N . TYR B 1 23 ? -52.035 27.539 37.882 1.00 18.50 258 TYR B N 1
ATOM 1587 C CA . TYR B 1 23 ? -51.589 28.157 39.121 1.00 19.06 258 TYR B CA 1
ATOM 1588 C C . TYR B 1 23 ? -50.715 27.150 39.851 1.00 21.38 258 TYR B C 1
ATOM 1589 O O . TYR B 1 23 ? -51.210 26.140 40.349 1.00 25.82 258 TYR B O 1
ATOM 1598 N N . ARG B 1 24 ? -49.418 27.424 39.902 1.00 23.35 259 ARG B N 1
ATOM 1599 C CA . ARG B 1 24 ? -48.456 26.536 40.553 1.00 28.90 259 ARG B CA 1
ATOM 1600 C C . ARG B 1 24 ? -48.574 25.130 39.996 1.00 26.31 259 ARG B C 1
ATOM 1601 O O . ARG B 1 24 ? -48.726 24.168 40.734 1.00 31.21 259 ARG B O 1
ATOM 1609 N N . ASP B 1 25 ? -48.531 25.050 38.677 1.00 24.72 260 ASP B N 1
ATOM 1610 C CA . ASP B 1 25 ? -48.584 23.799 37.939 1.00 27.13 260 ASP B CA 1
ATOM 1611 C C . ASP B 1 25 ? -49.913 23.061 38.056 1.00 25.51 260 ASP B C 1
ATOM 1612 O O . ASP B 1 25 ? -50.013 21.887 37.701 1.00 23.76 260 ASP B O 1
ATOM 1617 N N . ILE B 1 26 ? -50.946 23.761 38.506 1.00 25.72 261 ILE B N 1
ATOM 1618 C CA . ILE B 1 26 ? -52.273 23.167 38.526 1.00 22.44 261 ILE B CA 1
ATOM 1619 C C . ILE B 1 26 ? -53.190 23.839 37.513 1.00 23.41 261 ILE B C 1
ATOM 1620 O O . ILE B 1 26 ? -53.359 25.070 37.512 1.00 21.43 261 ILE B O 1
ATOM 1625 N N . LEU B 1 27 ? -53.761 23.012 36.641 1.00 19.65 262 LEU B N 1
ATOM 1626 C CA . LEU B 1 27 ? -54.714 23.461 35.630 1.00 20.14 262 LEU B CA 1
ATOM 1627 C C . LEU B 1 27 ? -55.938 24.112 36.276 1.00 19.23 262 LEU B C 1
ATOM 1628 O O . LEU B 1 27 ? -56.665 23.466 37.027 1.00 19.74 262 LEU B O 1
ATOM 1633 N N . VAL B 1 28 ? -56.148 25.399 36.007 1.00 19.88 263 VAL B N 1
ATOM 1634 C CA . VAL B 1 28 ? -57.260 26.135 36.611 1.00 13.77 263 VAL B CA 1
ATOM 1635 C C . VAL B 1 28 ? -58.192 26.672 35.525 1.00 16.66 263 VAL B C 1
ATOM 1636 O O . VAL B 1 28 ? -59.285 27.158 35.823 1.00 22.43 263 VAL B O 1
ATOM 1640 N N . LYS B 1 29 ? -57.773 26.577 34.265 1.00 16.03 264 LYS B N 1
ATOM 1641 C CA . LYS B 1 29 ? -58.639 26.995 33.161 1.00 16.40 264 LYS B CA 1
ATOM 1642 C C . LYS B 1 29 ? -58.154 26.488 31.809 1.00 12.67 264 LYS B C 1
ATOM 1643 O O . LYS B 1 29 ? -56.961 26.437 31.556 1.00 16.74 264 LYS B O 1
ATOM 1649 N N . GLU B 1 30 ? -59.100 26.134 30.947 1.00 13.52 265 GLU B N 1
ATOM 1650 C CA . GLU B 1 30 ? -58.817 25.581 29.623 1.00 16.33 265 GLU B CA 1
ATOM 1651 C C . GLU B 1 30 ? -59.944 25.856 28.611 1.00 15.52 265 GLU B C 1
ATOM 1652 O O . GLU B 1 30 ? -61.075 25.429 28.816 1.00 18.84 265 GLU B O 1
ATOM 1658 N N . LEU B 1 31 ? -59.631 26.548 27.517 1.00 16.88 266 LEU B N 1
ATOM 1659 C CA . LEU B 1 31 ? -60.647 26.944 26.525 1.00 16.84 266 LEU B CA 1
ATOM 1660 C C . LEU B 1 31 ? -60.085 26.943 25.110 1.00 18.15 266 LEU B C 1
ATOM 1661 O O . LEU B 1 31 ? -58.874 26.887 24.923 1.00 18.23 266 LEU B O 1
ATOM 1666 N N . THR B 1 32 ? -60.972 26.999 24.122 1.00 16.98 267 THR B N 1
ATOM 1667 C CA . THR B 1 32 ? -60.577 27.190 22.746 1.00 13.05 267 THR B CA 1
ATOM 1668 C C . THR B 1 32 ? -61.192 28.491 22.289 1.00 17.40 267 THR B C 1
ATOM 1669 O O . THR B 1 32 ? -62.412 28.651 22.325 1.00 18.02 267 THR B O 1
ATOM 1673 N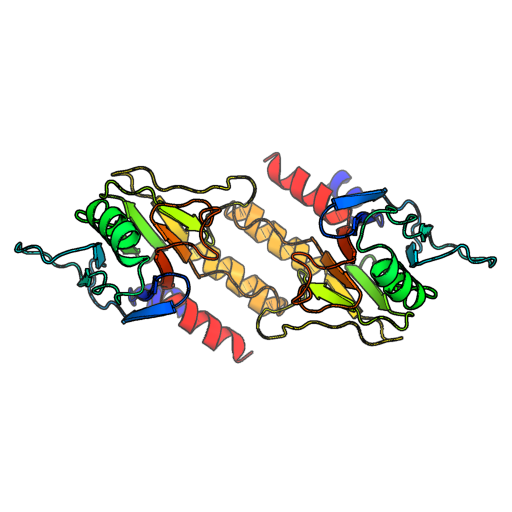 N . THR B 1 33 ? -60.353 29.430 21.866 1.00 19.10 268 THR B N 1
ATOM 1674 C CA . THR B 1 33 ? -60.846 30.728 21.416 1.00 21.35 268 THR B CA 1
ATOM 1675 C C . THR B 1 33 ? -61.546 30.567 20.071 1.00 24.05 268 THR B C 1
ATOM 1676 O O . THR B 1 33 ? -61.253 29.623 19.342 1.00 26.08 268 THR B O 1
ATOM 1680 N N . THR B 1 34 ? -62.458 31.482 19.739 1.00 19.86 269 THR B N 1
ATOM 1681 C CA . THR B 1 34 ? -63.175 31.406 18.470 1.00 23.05 269 THR B CA 1
ATOM 1682 C C . THR B 1 34 ? -63.279 32.758 17.751 1.00 24.53 269 THR B C 1
ATOM 1683 O O . THR B 1 34 ? -63.592 32.820 16.562 1.00 27.22 269 THR B O 1
ATOM 1687 N N . SER B 1 35 ? -62.977 33.834 18.461 1.00 19.74 270 SER B N 1
ATOM 1688 C CA . SER B 1 35 ? -62.999 35.157 17.859 1.00 20.30 270 SER B CA 1
ATOM 1689 C C . SER B 1 35 ? -61.993 35.323 16.709 1.00 27.65 270 SER B C 1
ATOM 1690 O O . SER B 1 35 ? -60.817 34.958 16.806 1.00 25.52 270 SER B O 1
ATOM 1693 N N . PRO B 1 36 ? -62.460 35.890 15.600 1.00 31.88 271 PRO B N 1
ATOM 1694 C CA . PRO B 1 36 ? -61.541 36.179 14.496 1.00 29.31 271 PRO B CA 1
ATOM 1695 C C . PRO B 1 36 ? -60.417 37.104 14.939 1.00 25.02 271 PRO B C 1
ATOM 1696 O O . PRO B 1 36 ? -59.295 36.988 14.481 1.00 28.27 271 PRO B O 1
ATOM 1700 N N . GLU B 1 37 ? -60.716 38.014 15.848 1.00 30.89 272 GLU B N 1
ATOM 1701 C CA . GLU B 1 37 ? -59.734 39.013 16.219 1.00 25.04 272 GLU B CA 1
ATOM 1702 C C . GLU B 1 37 ? -58.762 38.531 17.291 1.00 21.28 272 GLU B C 1
ATOM 1703 O O . GLU B 1 37 ? -57.767 39.188 17.558 1.00 23.50 272 GLU B O 1
ATOM 1709 N N . GLY B 1 38 ? -59.032 37.380 17.893 1.00 19.41 273 GLY B N 1
ATOM 1710 C CA . GLY B 1 38 ? -58.107 36.835 18.864 1.00 20.68 273 GLY B CA 1
ATOM 1711 C C . GLY B 1 38 ? -58.637 36.946 20.277 1.00 23.91 273 GLY B C 1
ATOM 1712 O O . GLY B 1 38 ? -59.860 36.932 20.480 1.00 21.28 273 GLY B O 1
ATOM 1713 N N . CYS B 1 39 ? -57.733 37.057 21.253 1.00 15.92 274 CYS B N 1
ATOM 1714 C CA . CYS B 1 39 ? -58.155 37.134 22.644 1.00 17.21 274 CYS B CA 1
ATOM 1715 C C . CYS B 1 39 ? -57.239 37.969 23.550 1.00 21.17 274 CYS B C 1
ATOM 1716 O O . CYS B 1 39 ? -56.097 38.307 23.201 1.00 18.86 274 CYS B O 1
ATOM 1719 N N . ARG B 1 40 ? -57.764 38.297 24.726 1.00 16.24 275 ARG B N 1
ATOM 1720 C CA . ARG B 1 40 ? -56.999 38.961 25.759 1.00 15.00 275 ARG B CA 1
ATOM 1721 C C . ARG B 1 40 ? -57.066 38.123 27.022 1.00 19.32 275 ARG B C 1
ATOM 1722 O O . ARG B 1 40 ? -58.148 37.721 27.468 1.00 19.36 275 ARG B O 1
ATOM 1730 N N . ILE B 1 41 ? -55.902 37.833 27.587 1.00 18.55 276 ILE B N 1
ATOM 1731 C CA . ILE B 1 41 ? -55.832 37.134 28.859 1.00 16.05 276 ILE B CA 1
ATOM 1732 C C . ILE B 1 41 ? -55.585 38.176 29.945 1.00 16.42 276 ILE B C 1
ATOM 1733 O O . ILE B 1 41 ? -54.593 38.881 29.908 1.00 16.65 276 ILE B O 1
ATOM 1738 N N . SER B 1 42 ? -56.488 38.301 30.903 1.00 15.56 277 SER B N 1
ATOM 1739 C CA . SER B 1 42 ? -56.318 39.341 31.901 1.00 16.27 277 SER B CA 1
ATOM 1740 C C . SER B 1 42 ? -57.066 39.022 33.181 1.00 22.09 277 SER B C 1
ATOM 1741 O O . SER B 1 42 ? -57.788 38.024 33.268 1.00 21.70 277 SER B O 1
ATOM 1744 N N . HIS B 1 43 ? -56.890 39.880 34.182 1.00 22.22 278 HIS B N 1
ATOM 1745 C CA . HIS B 1 43 ? -57.579 39.707 35.447 1.00 15.34 278 HIS B CA 1
ATOM 1746 C C . HIS B 1 43 ? -58.657 40.767 35.609 1.00 20.01 278 HIS B C 1
ATOM 1747 O O . HIS B 1 43 ? -58.435 41.948 35.314 1.00 17.22 278 HIS B O 1
ATOM 1754 N N . GLY B 1 44 ? -59.834 40.329 36.059 1.00 19.39 279 GLY B N 1
ATOM 1755 C CA . GLY B 1 44 ? -60.967 41.216 36.258 1.00 18.42 279 GLY B CA 1
ATOM 1756 C C . GLY B 1 44 ? -61.755 41.572 35.006 1.00 20.51 279 GLY B C 1
ATOM 1757 O O . GLY B 1 44 ? -61.186 41.812 33.934 1.00 18.28 279 GLY B O 1
ATOM 1758 N N . HIS B 1 45 ? -63.077 41.614 35.138 1.00 23.33 280 HIS B N 1
ATOM 1759 C CA . HIS B 1 45 ? -63.920 42.028 34.020 1.00 21.37 280 HIS B CA 1
ATOM 1760 C C . HIS B 1 45 ? -63.605 43.473 33.659 1.00 20.91 280 HIS B C 1
ATOM 1761 O O . HIS B 1 45 ? -63.217 44.264 34.513 1.00 24.76 280 HIS B O 1
ATOM 1768 N N . THR B 1 46 ? -63.727 43.808 32.383 1.00 23.42 281 THR B N 1
ATOM 1769 C CA . THR B 1 46 ? -63.778 45.203 31.998 1.00 20.71 281 THR B CA 1
ATOM 1770 C C . THR B 1 46 ? -65.130 45.366 31.312 1.00 23.04 281 THR B C 1
ATOM 1771 O O . THR B 1 46 ? -65.853 44.390 31.118 1.00 21.24 281 THR B O 1
ATOM 1775 N N . TYR B 1 47 ? -65.511 46.591 30.998 1.00 25.69 282 TYR B N 1
ATOM 1776 C CA . TYR B 1 47 ? -66.876 46.826 30.557 1.00 29.27 282 TYR B CA 1
ATOM 1777 C C . TYR B 1 47 ? -66.869 47.742 29.366 1.00 31.79 282 TYR B C 1
ATOM 1778 O O . TYR B 1 47 ? -67.410 48.836 29.399 1.00 40.00 282 TYR B O 1
ATOM 1787 N N . ASP B 1 48 ? -66.228 47.275 28.309 1.00 35.20 283 ASP B N 1
ATOM 1788 C CA . ASP B 1 48 ? -66.134 48.033 27.079 1.00 39.48 283 ASP B CA 1
ATOM 1789 C C . ASP B 1 48 ? -66.489 47.130 25.919 1.00 38.96 283 ASP B C 1
ATOM 1790 O O . ASP B 1 48 ? -66.680 45.929 26.097 1.00 38.59 283 ASP B O 1
ATOM 1795 N N . VAL B 1 49 ? -66.596 47.713 24.733 1.00 42.07 284 VAL B N 1
ATOM 1796 C CA . VAL B 1 49 ? -66.889 46.933 23.539 1.00 50.79 284 VAL B CA 1
ATOM 1797 C C . VAL B 1 49 ? -65.612 46.323 22.970 1.00 43.33 284 VAL B C 1
ATOM 1798 O O . VAL B 1 49 ? -64.715 47.051 22.540 1.00 43.86 284 VAL B O 1
ATOM 1802 N N . SER B 1 50 ? -65.524 44.992 22.991 1.00 34.72 285 SER B N 1
ATOM 1803 C CA . SER B 1 50 ? -64.366 44.301 22.421 1.00 31.00 285 SER B CA 1
ATOM 1804 C C . SER B 1 50 ? -64.749 43.058 21.627 1.00 25.71 285 SER B C 1
ATOM 1805 O O . SER B 1 50 ? -65.476 42.193 22.115 1.00 25.85 285 SER B O 1
ATOM 1808 N N . ASN B 1 51 ? -64.219 42.963 20.414 1.00 27.14 286 ASN B N 1
ATOM 1809 C CA . ASN B 1 51 ? -64.421 41.793 19.564 1.00 29.70 286 ASN B CA 1
ATOM 1810 C C . ASN B 1 51 ? -63.492 40.631 19.911 1.00 25.78 286 ASN B C 1
ATOM 1811 O O . ASN B 1 51 ? -63.570 39.579 19.296 1.00 25.34 286 ASN B O 1
ATOM 1816 N N . LEU B 1 52 ? -62.618 40.832 20.894 1.00 25.73 287 LEU B N 1
ATOM 1817 C CA . LEU B 1 52 ? -61.690 39.794 21.340 1.00 22.95 287 LEU B CA 1
ATOM 1818 C C . LEU B 1 52 ? -62.325 38.971 22.451 1.00 20.46 287 LEU B C 1
ATOM 1819 O O . LEU B 1 52 ? -63.035 39.512 23.303 1.00 18.85 287 LEU B O 1
ATOM 1824 N N . ASP B 1 53 ? -62.081 37.663 22.419 1.00 15.85 288 ASP B N 1
ATOM 1825 C CA . ASP B 1 53 ? -62.449 36.776 23.515 1.00 15.50 288 ASP B CA 1
ATOM 1826 C C . ASP B 1 53 ? -61.759 37.187 24.811 1.00 21.58 288 ASP B C 1
ATOM 1827 O O . ASP B 1 53 ? -60.544 37.355 24.851 1.00 20.09 288 ASP B O 1
ATOM 1832 N N . GLN B 1 54 ? -62.527 37.346 25.874 1.00 19.86 289 GLN B N 1
ATOM 1833 C CA . GLN B 1 54 ? -61.937 37.696 27.140 1.00 17.80 289 GLN B CA 1
ATOM 1834 C C . GLN B 1 54 ? -61.641 36.428 27.912 1.00 21.80 289 GLN B C 1
ATOM 1835 O O . GLN B 1 54 ? -62.549 35.725 28.343 1.00 29.78 289 GLN B O 1
ATOM 1841 N N . VAL B 1 55 ? -60.361 36.120 28.062 1.00 21.85 290 VAL B N 1
ATOM 1842 C CA . VAL B 1 55 ? -59.942 35.023 28.911 1.00 19.84 290 VAL B CA 1
ATOM 1843 C C . VAL B 1 55 ? -59.551 35.586 30.279 1.00 21.26 290 VAL B C 1
ATOM 1844 O O . VAL B 1 55 ? -58.538 36.275 30.383 1.00 23.93 290 VAL B O 1
ATOM 1848 N N . LEU B 1 56 ? -60.347 35.319 31.316 1.00 21.03 291 LEU B N 1
ATOM 1849 C CA . LEU B 1 56 ? -60.056 35.842 32.662 1.00 20.32 291 LEU B CA 1
ATOM 1850 C C . LEU B 1 56 ? -59.334 34.840 33.554 1.00 18.65 291 LEU B C 1
ATOM 1851 O O . LEU B 1 56 ? -59.675 33.660 33.568 1.00 23.94 291 LEU B O 1
ATOM 1856 N N . PHE B 1 57 ? -58.332 35.308 34.295 1.00 17.01 292 PHE B N 1
ATOM 1857 C CA . PHE B 1 57 ? -57.711 34.478 35.325 1.00 17.03 292 PHE B CA 1
ATOM 1858 C C . PHE B 1 57 ? -58.764 34.135 36.370 1.00 20.15 292 PHE B C 1
ATOM 1859 O O . PHE B 1 57 ? -59.488 35.009 36.846 1.00 17.26 292 PHE B O 1
ATOM 1867 N N . PRO B 1 58 ? -58.879 32.852 36.711 1.00 20.34 293 PRO B N 1
ATOM 1868 C CA . PRO B 1 58 ? -59.883 32.455 37.699 1.00 16.74 293 PRO B CA 1
ATOM 1869 C C . PRO B 1 58 ? -59.439 32.818 39.120 1.00 19.09 293 PRO B C 1
ATOM 1870 O O . PRO B 1 58 ? -58.256 33.073 39.339 1.00 21.87 293 PRO B O 1
ATOM 1874 N N . TYR B 1 59 ? -60.366 32.832 40.070 1.00 21.76 294 TYR B N 1
ATOM 1875 C CA . TYR B 1 59 ? -60.038 33.127 41.465 1.00 25.78 294 TYR B CA 1
ATOM 1876 C C . TYR B 1 59 ? -59.157 32.022 42.041 1.00 26.68 294 TYR B C 1
ATOM 1877 O O . TYR B 1 59 ? -59.389 30.843 41.799 1.00 31.65 294 TYR B O 1
ATOM 1879 N N . PRO B 1 60 ? -58.116 32.403 42.785 1.00 31.41 295 PRO B N 1
ATOM 1880 C CA . PRO B 1 60 ? -57.194 31.423 43.373 1.00 36.55 295 PRO B CA 1
ATOM 1881 C C . PRO B 1 60 ? -57.752 30.750 44.621 1.00 41.76 295 PRO B C 1
ATOM 1882 O O . PRO B 1 60 ? -58.278 31.425 45.505 1.00 42.16 295 PRO B O 1
ATOM 1886 N N . ASP B 1 61 ? -57.614 29.433 44.697 1.00 43.96 296 ASP B N 1
ATOM 1887 C CA . ASP B 1 61 ? -57.968 28.705 45.910 1.00 53.72 296 ASP B CA 1
ATOM 1888 C C . ASP B 1 61 ? -57.113 29.177 47.092 1.00 61.11 296 ASP B C 1
ATOM 1889 O O . ASP B 1 61 ? -55.914 29.433 46.942 1.00 58.45 296 ASP B O 1
ATOM 1894 N N . ASP B 1 62 ? -57.733 29.293 48.263 1.00 58.83 297 ASP B N 1
ATOM 1895 C CA . ASP B 1 62 ? -57.014 29.731 49.453 1.00 60.95 297 ASP B CA 1
ATOM 1896 C C . ASP B 1 62 ? -56.077 28.668 50.025 1.00 61.34 297 ASP B C 1
ATOM 1897 O O . ASP B 1 62 ? -56.463 27.872 50.877 1.00 61.61 297 ASP B O 1
ATOM 1902 N N . ASN B 1 63 ? -54.836 28.682 49.558 1.00 66.33 298 ASN B N 1
ATOM 1903 C CA . ASN B 1 63 ? -53.828 27.736 50.001 1.00 60.34 298 ASN B CA 1
ATOM 1904 C C . ASN B 1 63 ? -52.690 28.456 50.707 1.00 65.96 298 ASN B C 1
ATOM 1905 O O . ASN B 1 63 ? -51.625 27.879 50.951 1.00 71.50 298 ASN B O 1
ATOM 1910 N N . GLY B 1 64 ? -52.903 29.730 51.014 1.00 53.43 299 GLY B N 1
ATOM 1911 C CA . GLY B 1 64 ? -51.887 30.495 51.709 1.00 55.80 299 GLY B CA 1
ATOM 1912 C C . GLY B 1 64 ? -50.906 31.182 50.778 1.00 61.33 299 GLY B C 1
ATOM 1913 O O . GLY B 1 64 ? -50.321 32.209 51.132 1.00 55.38 299 GLY B O 1
ATOM 1914 N N . GLN B 1 65 ? -50.716 30.618 49.587 1.00 57.54 300 GLN B N 1
ATOM 1915 C CA . GLN B 1 65 ? -49.986 31.320 48.539 1.00 49.21 300 GLN B CA 1
ATOM 1916 C C . GLN B 1 65 ? -50.923 32.268 47.790 1.00 39.43 300 GLN B C 1
ATOM 1917 O O . GLN B 1 65 ? -50.534 32.888 46.797 1.00 37.42 300 GLN B O 1
ATOM 1923 N N . ARG B 1 66 ? -52.151 32.375 48.297 1.00 38.77 301 ARG B N 1
ATOM 1924 C CA . ARG B 1 66 ? -53.188 33.252 47.759 1.00 36.38 301 ARG B CA 1
ATOM 1925 C C . ARG B 1 66 ? -52.792 34.724 47.646 1.00 38.08 301 ARG B C 1
ATOM 1926 O O . ARG B 1 66 ? -53.166 35.399 46.685 1.00 36.80 301 ARG B O 1
ATOM 1934 N N . LYS B 1 67 ? -52.053 35.218 48.638 1.00 35.55 302 LYS B N 1
ATOM 1935 C CA . LYS B 1 67 ? -51.712 36.633 48.724 1.00 34.95 302 LYS B CA 1
ATOM 1936 C C . LYS B 1 67 ? -50.667 37.038 47.678 1.00 32.03 302 LYS B C 1
ATOM 1937 O O . LYS B 1 67 ? -50.744 38.130 47.109 1.00 31.03 302 LYS B O 1
ATOM 1939 N N . ASN B 1 68 ? -49.691 36.163 47.441 1.00 31.72 303 ASN B N 1
ATOM 1940 C CA . ASN B 1 68 ? -48.708 36.347 46.373 1.00 27.26 303 ASN B CA 1
ATOM 1941 C C . ASN B 1 68 ? -49.368 36.316 44.995 1.00 28.32 303 ASN B C 1
ATOM 1942 O O . ASN B 1 68 ? -49.022 37.100 44.105 1.00 22.86 303 ASN B O 1
ATOM 1947 N N . ILE B 1 69 ? -50.320 35.399 44.823 1.00 27.71 304 ILE B N 1
ATOM 1948 C CA . ILE B 1 69 ? -51.027 35.268 43.560 1.00 26.18 304 ILE B CA 1
ATOM 1949 C C . ILE B 1 69 ? -51.931 36.474 43.337 1.00 23.39 304 ILE B C 1
ATOM 1950 O O . ILE B 1 69 ? -52.096 36.937 42.207 1.00 22.14 304 ILE B O 1
ATOM 1955 N N . GLU B 1 70 ? -52.500 36.998 44.412 1.00 23.02 305 GLU B N 1
ATOM 1956 C CA . GLU B 1 70 ? -53.307 38.202 44.303 1.00 20.97 305 GLU B CA 1
ATOM 1957 C C . GLU B 1 70 ? -52.451 39.382 43.870 1.00 17.02 305 GLU B C 1
ATOM 1958 O O . GLU B 1 70 ? -52.880 40.207 43.066 1.00 18.03 305 GLU B O 1
ATOM 1964 N N . LYS B 1 71 ? -51.236 39.459 44.403 1.00 20.29 306 LYS B N 1
ATOM 1965 C CA . LYS B 1 71 ? -50.318 40.524 44.030 1.00 17.30 306 LYS B CA 1
ATOM 1966 C C . LYS B 1 71 ? -50.008 40.462 42.550 1.00 17.26 306 LYS B C 1
ATOM 1967 O O . LYS B 1 71 ? -49.970 41.485 41.881 1.00 21.63 306 LYS B O 1
ATOM 1973 N N . LEU B 1 72 ? -49.792 39.251 42.050 1.00 16.77 307 LEU B N 1
ATOM 1974 C CA . LEU B 1 72 ? -49.464 39.030 40.654 1.00 14.65 307 LEU B CA 1
ATOM 1975 C C . LEU B 1 72 ? -50.671 39.296 39.728 1.00 15.70 307 LEU B C 1
ATOM 1976 O O . LEU B 1 72 ? -50.509 39.851 38.640 1.00 16.72 307 LEU B O 1
ATOM 1981 N N . LEU B 1 73 ? -51.876 38.929 40.168 1.00 15.24 308 LEU B N 1
ATOM 1982 C CA . LEU B 1 73 ? -53.095 39.219 39.411 1.00 13.48 308 LEU B CA 1
ATOM 1983 C C . LEU B 1 73 ? -53.323 40.715 39.264 1.00 15.54 308 LEU B C 1
ATOM 1984 O O . LEU B 1 73 ? -53.867 41.170 38.260 1.00 12.88 308 LEU B O 1
ATOM 1989 N N . SER B 1 74 ? -52.890 41.478 40.266 1.00 17.19 309 SER B N 1
ATOM 1990 C CA . SER B 1 74 ? -53.030 42.933 40.233 1.00 18.20 309 SER B CA 1
ATOM 1991 C C . SER B 1 74 ? -52.095 43.577 39.218 1.00 17.65 309 SER B C 1
ATOM 1992 O O . SER B 1 74 ? -52.354 44.686 38.767 1.00 21.79 309 SER B O 1
ATOM 1995 N N . HIS B 1 75 ? -51.010 42.882 38.875 1.00 17.20 310 HIS B N 1
ATOM 1996 C CA . HIS B 1 75 ? -50.109 43.310 37.802 1.00 19.27 310 HIS B CA 1
ATOM 1997 C C . HIS B 1 75 ? -50.584 42.754 36.441 1.00 20.93 310 HIS B C 1
ATOM 1998 O O . HIS B 1 75 ? -49.909 42.922 35.422 1.00 24.95 310 HIS B O 1
ATOM 2005 N N . LEU B 1 76 ? -51.736 42.090 36.413 1.00 17.92 311 LEU B N 1
ATOM 2006 C CA . LEU B 1 76 ? -52.218 41.487 35.173 1.00 15.18 311 LEU B CA 1
ATOM 2007 C C . LEU B 1 76 ? -53.572 42.034 34.689 1.00 18.12 311 LEU B C 1
ATOM 2008 O O . LEU B 1 76 ? -54.239 41.407 33.872 1.00 20.94 311 LEU B O 1
ATOM 2013 N N . GLU B 1 77 ? -53.970 43.200 35.191 1.00 19.83 312 GLU B N 1
ATOM 2014 C CA . GLU B 1 77 ? -55.238 43.836 34.819 1.00 18.38 312 GLU B CA 1
ATOM 2015 C C . GLU B 1 77 ? -55.374 44.117 33.318 1.00 19.90 312 GLU B C 1
ATOM 2016 O O . GLU B 1 77 ? -56.371 43.742 32.698 1.00 19.89 312 GLU B O 1
ATOM 2022 N N . ARG B 1 78 ? -54.388 44.786 32.730 1.00 18.25 313 ARG B N 1
ATOM 2023 C CA . ARG B 1 78 ? -54.487 45.122 31.319 1.00 19.97 313 ARG B CA 1
ATOM 2024 C C . ARG B 1 78 ? -54.255 43.885 30.451 1.00 22.65 313 ARG B C 1
ATOM 2025 O O . ARG B 1 78 ? -54.753 43.792 29.322 1.00 23.27 313 ARG B O 1
ATOM 2033 N N . GLY B 1 79 ? -53.491 42.938 30.986 1.00 19.32 314 GLY B N 1
ATOM 2034 C CA . GLY B 1 79 ? -53.346 41.635 30.363 1.00 19.67 314 GLY B CA 1
ATOM 2035 C C . GLY B 1 79 ? -52.453 41.460 29.141 1.00 17.65 314 GLY B C 1
ATOM 2036 O O . GLY B 1 79 ? -51.550 42.246 28.859 1.00 19.05 314 GLY B O 1
ATOM 2037 N N . LEU B 1 80 ? -52.712 40.386 28.413 1.00 16.03 315 LEU B N 1
ATOM 2038 C CA . LEU B 1 80 ? -51.894 40.007 27.277 1.00 16.69 315 LEU B CA 1
ATOM 2039 C C . LEU B 1 80 ? -52.801 39.710 26.115 1.00 15.62 315 LEU B C 1
ATOM 2040 O O . LEU B 1 80 ? -53.758 38.968 26.272 1.00 20.20 315 LEU B O 1
ATOM 2045 N N . VAL B 1 81 ? -52.516 40.279 24.954 1.00 12.97 316 VAL B N 1
ATOM 2046 C CA . VAL B 1 81 ? -53.358 40.027 23.794 1.00 16.44 316 VAL B CA 1
ATOM 2047 C C . VAL B 1 81 ? -52.695 39.045 22.828 1.00 16.03 316 VAL B C 1
ATOM 2048 O O . VAL B 1 81 ? -51.558 39.230 22.424 1.00 16.23 316 VAL B O 1
ATOM 2052 N N . LEU B 1 82 ? -53.422 37.987 22.481 1.00 16.71 317 LEU B N 1
ATOM 2053 C CA . LEU B 1 82 ? -52.951 36.970 21.548 1.00 11.89 317 LEU B CA 1
ATOM 2054 C C . LEU B 1 82 ? -53.855 36.869 20.316 1.00 15.88 317 LEU B C 1
ATOM 2055 O O . LEU B 1 82 ? -55.087 36.936 20.432 1.00 15.31 317 LEU B O 1
ATOM 2060 N N . TRP B 1 83 ? -53.249 36.703 19.138 1.00 16.39 318 TRP B N 1
ATOM 2061 C CA . TRP B 1 83 ? -54.028 36.412 17.934 1.00 16.33 318 TRP B CA 1
ATOM 2062 C C . TRP B 1 83 ? -53.252 35.664 16.852 1.00 17.63 318 TRP B C 1
ATOM 2063 O O . TRP B 1 83 ? -52.054 35.894 16.633 1.00 16.38 318 TRP B O 1
ATOM 2074 N N . MET B 1 84 ? -53.968 34.758 16.188 1.00 16.65 319 MET B N 1
ATOM 2075 C CA . MET B 1 84 ? -53.453 34.024 15.042 1.00 18.90 319 MET B CA 1
ATOM 2076 C C . MET B 1 84 ? -53.826 34.700 13.744 1.00 20.04 319 MET B C 1
ATOM 2077 O O . MET B 1 84 ? -54.996 34.740 13.385 1.00 26.55 319 MET B O 1
ATOM 2082 N N . ALA B 1 85 ? -52.832 35.222 13.039 1.00 19.78 320 ALA B N 1
ATOM 2083 C CA . ALA B 1 85 ? -52.999 35.598 11.646 1.00 21.19 320 ALA B CA 1
ATOM 2084 C C . ALA B 1 85 ? -52.682 34.367 10.795 1.00 24.05 320 ALA B C 1
ATOM 2085 O O . ALA B 1 85 ? -52.129 33.388 11.305 1.00 24.21 320 ALA B O 1
ATOM 2087 N N . PRO B 1 86 ? -53.037 34.390 9.501 1.00 26.83 321 PRO B N 1
ATOM 2088 C CA . PRO B 1 86 ? -52.738 33.181 8.725 1.00 28.26 321 PRO B CA 1
ATOM 2089 C C . PRO B 1 86 ? -51.229 32.920 8.601 1.00 26.03 321 PRO B C 1
ATOM 2090 O O . PRO B 1 86 ? -50.830 31.793 8.314 1.00 24.65 321 PRO B O 1
ATOM 2094 N N . ASP B 1 87 ? -50.408 33.946 8.820 1.00 25.51 322 ASP B N 1
ATOM 2095 C CA . ASP B 1 87 ? -48.960 33.769 8.815 1.00 22.68 322 ASP B CA 1
ATOM 2096 C C . ASP B 1 87 ? -48.401 33.362 10.196 1.00 25.12 322 ASP B C 1
ATOM 2097 O O . ASP B 1 87 ? -47.227 32.999 10.312 1.00 22.64 322 ASP B O 1
ATOM 2102 N N . GLY B 1 88 ? -49.226 33.417 11.242 1.00 22.52 323 GLY B N 1
ATOM 2103 C CA . GLY B 1 88 ? -48.775 32.935 12.537 1.00 22.66 323 GLY B CA 1
ATOM 2104 C C . GLY B 1 88 ? -49.366 33.598 13.765 1.00 20.67 323 GLY B C 1
ATOM 2105 O O . GLY B 1 88 ? -50.322 34.371 13.658 1.00 19.17 323 GLY B O 1
ATOM 2106 N N . LEU B 1 89 ? -48.801 33.282 14.938 1.00 19.27 324 LEU B N 1
ATOM 2107 C CA . LEU B 1 89 ? -49.345 33.760 16.218 1.00 15.75 324 LEU B CA 1
ATOM 2108 C C . LEU B 1 89 ? -48.566 34.949 16.743 1.00 15.91 324 LEU B C 1
ATOM 2109 O O . LEU B 1 89 ? -47.337 34.937 16.763 1.00 16.75 324 LEU B O 1
ATOM 2114 N N . TYR B 1 90 ? -49.288 35.978 17.171 1.00 15.13 325 TYR B N 1
ATOM 2115 C CA . TYR B 1 90 ? -48.670 37.207 17.650 1.00 13.63 325 TYR B CA 1
ATOM 2116 C C . TYR B 1 90 ? -49.084 37.487 19.086 1.00 16.27 325 TYR B C 1
ATOM 2117 O O . TYR B 1 90 ? -50.135 37.045 19.526 1.00 19.31 325 TYR B O 1
ATOM 2126 N N . ALA B 1 91 ? -48.251 38.210 19.822 1.00 16.49 326 ALA B N 1
ATOM 2127 C CA . ALA B 1 91 ? -48.540 38.547 21.206 1.00 13.66 326 ALA B CA 1
ATOM 2128 C C . ALA B 1 91 ? -48.209 40.003 21.471 1.00 16.23 326 ALA B C 1
ATOM 2129 O O . ALA B 1 91 ? -47.243 40.541 20.931 1.00 15.99 326 ALA B O 1
ATOM 2131 N N . LYS B 1 92 ? -49.028 40.639 22.298 1.00 16.49 327 LYS B N 1
ATOM 2132 C CA . LYS B 1 92 ? -48.794 42.010 22.710 1.00 17.05 327 LYS B CA 1
ATOM 2133 C C . LYS B 1 92 ? -49.048 42.146 24.207 1.00 18.90 327 LYS B C 1
ATOM 2134 O O . LYS B 1 92 ? -50.181 42.060 24.677 1.00 22.20 327 LYS B O 1
ATOM 2140 N N . ARG B 1 93 ? -47.982 42.352 24.959 1.00 18.53 328 ARG B N 1
ATOM 2141 C CA . ARG B 1 93 ? -48.101 42.511 26.387 1.00 17.51 328 ARG B CA 1
ATOM 2142 C C . ARG B 1 93 ? -48.542 43.921 26.736 1.00 21.99 328 ARG B C 1
ATOM 2143 O O . ARG B 1 93 ? -47.874 44.887 26.380 1.00 29.09 328 ARG B O 1
ATOM 2151 N N . LEU B 1 94 ? -49.674 44.037 27.425 1.00 21.18 329 LEU B N 1
ATOM 2152 C CA . LEU B 1 94 ? -50.207 45.340 27.826 1.00 25.97 329 LEU B CA 1
ATOM 2153 C C . LEU B 1 94 ? -50.110 45.556 29.331 1.00 26.40 329 LEU B C 1
ATOM 2154 O O . LEU B 1 94 ? -50.432 46.627 29.847 1.00 26.65 329 LEU B O 1
ATOM 2159 N N . CYS B 1 95 ? -49.661 44.523 30.028 1.00 26.01 330 CYS B N 1
ATOM 2160 C CA . CYS B 1 95 ? -49.736 44.498 31.474 1.00 22.51 330 CYS B CA 1
ATOM 2161 C C . CYS B 1 95 ? -48.431 44.865 32.170 1.00 21.28 330 CYS B C 1
ATOM 2162 O O . CYS B 1 95 ? -47.359 44.907 31.579 1.00 22.64 330 CYS B O 1
ATOM 2165 N N . GLN B 1 96 ? -48.560 45.122 33.456 1.00 21.23 331 GLN B N 1
ATOM 2166 C CA . GLN B 1 96 ? -47.461 45.563 34.270 1.00 23.32 331 GLN B CA 1
ATOM 2167 C C . GLN B 1 96 ? -46.507 44.405 34.592 1.00 24.19 331 GLN B C 1
ATOM 2168 O O . GLN B 1 96 ? -45.282 44.573 34.642 1.00 21.54 331 GLN B O 1
ATOM 2174 N N . SER B 1 97 ? -47.085 43.225 34.794 1.00 22.46 332 SER B N 1
ATOM 2175 C CA . SER B 1 97 ? -46.323 42.009 35.016 1.00 17.66 332 SER B CA 1
ATOM 2176 C C . SER B 1 97 ? -45.421 41.688 33.828 1.00 22.77 332 SER B C 1
ATOM 2177 O O . SER B 1 97 ? -45.814 41.851 32.676 1.00 21.85 332 SER B O 1
ATOM 2180 N N . ARG B 1 98 ? -44.203 41.239 34.118 1.00 20.20 333 ARG B N 1
ATOM 2181 C CA . ARG B 1 98 ? -43.311 40.766 33.085 1.00 19.65 333 ARG B CA 1
ATOM 2182 C C . ARG B 1 98 ? -43.799 39.412 32.540 1.00 23.93 333 ARG B C 1
ATOM 2183 O O . ARG B 1 98 ? -44.395 38.619 33.272 1.00 22.00 333 ARG B O 1
ATOM 2191 N N . ILE B 1 99 ? -43.556 39.155 31.254 1.00 21.20 334 ILE B N 1
ATOM 2192 C CA . ILE B 1 99 ? -43.992 37.907 30.623 1.00 18.89 334 ILE B CA 1
ATOM 2193 C C . ILE B 1 99 ? -42.859 37.195 29.875 1.00 18.77 334 ILE B C 1
ATOM 2194 O O . ILE B 1 99 ? -42.345 37.687 28.870 1.00 20.81 334 ILE B O 1
ATOM 2199 N N . TYR B 1 100 ? -42.481 36.031 30.391 1.00 19.81 335 TYR B N 1
ATOM 2200 C CA . TYR B 1 100 ? -41.478 35.164 29.786 1.00 19.99 335 TYR B CA 1
ATOM 2201 C C . TYR B 1 100 ? -42.169 34.147 28.887 1.00 20.94 335 TYR B C 1
ATOM 2202 O O . TYR B 1 100 ? -43.184 33.552 29.274 1.00 20.23 335 TYR B O 1
ATOM 2211 N N . TRP B 1 101 ? -41.642 33.960 27.681 1.00 17.23 336 TRP B N 1
ATOM 2212 C CA . TRP B 1 101 ? -42.213 32.965 26.780 1.00 19.35 336 TRP B CA 1
ATOM 2213 C C . TRP B 1 101 ? -41.147 32.006 26.305 1.00 19.69 336 TRP B C 1
ATOM 2214 O O . TRP B 1 101 ? -39.967 32.328 26.309 1.00 23.45 336 TRP B O 1
ATOM 2225 N N . ASP B 1 102 ? -41.587 30.819 25.915 1.00 19.66 337 ASP B N 1
ATOM 2226 C CA . ASP B 1 102 ? -40.810 29.917 25.089 1.00 15.43 337 ASP B CA 1
ATOM 2227 C C . ASP B 1 102 ? -41.711 29.485 23.935 1.00 20.27 337 ASP B C 1
ATOM 2228 O O . ASP B 1 102 ? -42.948 29.438 24.075 1.00 19.38 337 ASP B O 1
ATOM 2233 N N . GLY B 1 103 ? -41.106 29.189 22.794 1.00 19.29 338 GLY B N 1
ATOM 2234 C CA . GLY B 1 103 ? -41.856 28.763 21.627 1.00 19.34 338 GLY B CA 1
ATOM 2235 C C . GLY B 1 103 ? -40.990 28.613 20.393 1.00 20.87 338 GLY B C 1
ATOM 2236 O O . GLY B 1 103 ? -39.777 28.841 20.440 1.00 18.55 338 GLY B O 1
ATOM 2237 N N . PRO B 1 104 ? -41.615 28.242 19.268 1.00 23.51 339 PRO B N 1
ATOM 2238 C CA . PRO B 1 104 ? -40.928 27.945 18.006 1.00 18.08 339 PRO B CA 1
ATOM 2239 C C . PRO B 1 104 ? -40.067 29.085 17.488 1.00 15.92 339 PRO B C 1
ATOM 2240 O O . PRO B 1 104 ? -39.180 28.826 16.692 1.00 19.43 339 PRO B O 1
ATOM 2244 N N . LEU B 1 105 ? -40.316 30.317 17.919 1.00 18.62 340 LEU B N 1
ATOM 2245 C CA . LEU B 1 105 ? -39.559 31.451 17.390 1.00 20.30 340 LEU B CA 1
ATOM 2246 C C . LEU B 1 105 ? -38.489 31.932 18.363 1.00 19.25 340 LEU B C 1
ATOM 2247 O O . LEU B 1 105 ? -37.679 32.778 18.031 1.00 21.99 340 LEU B O 1
ATOM 2252 N N . ALA B 1 106 ? -38.475 31.377 19.562 1.00 19.60 341 ALA B N 1
ATOM 2253 C CA . ALA B 1 106 ? -37.459 31.752 20.526 1.00 25.75 341 ALA B CA 1
ATOM 2254 C C . ALA B 1 106 ? -36.209 30.891 20.333 1.00 31.84 341 ALA B C 1
ATOM 2255 O O . ALA B 1 106 ? -36.290 29.798 19.784 1.00 32.11 341 ALA B O 1
ATOM 2257 N N . LEU B 1 107 ? -35.054 31.397 20.760 1.00 41.86 342 LEU B N 1
ATOM 2258 C CA . LEU B 1 107 ? -33.834 30.593 20.840 1.00 40.86 342 LEU B CA 1
ATOM 2259 C C . LEU B 1 107 ? -33.422 30.413 22.294 1.00 48.30 342 LEU B C 1
ATOM 2260 O O . LEU B 1 107 ? -33.760 31.248 23.145 1.00 42.69 342 LEU B O 1
ATOM 2265 N N . CYS B 1 108 ? -32.685 29.335 22.570 1.00 47.53 343 CYS B N 1
ATOM 2266 C CA . CYS B 1 108 ? -32.233 29.024 23.929 1.00 50.88 343 CYS B CA 1
ATOM 2267 C C . CYS B 1 108 ? -30.993 29.847 24.282 1.00 49.15 343 CYS B C 1
ATOM 2268 O O . CYS B 1 108 ? -30.650 30.018 25.454 1.00 46.69 343 CYS B O 1
ATOM 2270 N N . SER B 1 109 ? -30.328 30.358 23.253 1.00 52.18 344 SER B N 1
ATOM 2271 C CA . SER B 1 109 ? -29.236 31.311 23.431 1.00 54.74 344 SER B CA 1
ATOM 2272 C C . SER B 1 109 ? -29.790 32.684 23.827 1.00 58.31 344 SER B C 1
ATOM 2273 O O . SER B 1 109 ? -29.235 33.381 24.686 1.00 65.82 344 SER B O 1
ATOM 2276 N N . ASP B 1 110 ? -30.897 33.056 23.193 1.00 51.84 345 ASP B N 1
ATOM 2277 C CA . ASP B 1 110 ? -31.599 34.296 23.493 1.00 50.31 345 ASP B CA 1
ATOM 2278 C C . ASP B 1 110 ? -32.298 34.263 24.864 1.00 54.36 345 ASP B C 1
ATOM 2279 O O . ASP B 1 110 ? -32.735 35.309 25.360 1.00 54.08 345 ASP B O 1
ATOM 2284 N N . ARG B 1 111 ? -32.428 33.079 25.470 1.00 49.49 346 ARG B N 1
ATOM 2285 C CA . ARG B 1 111 ? -33.221 32.963 26.696 1.00 49.67 346 ARG B CA 1
ATOM 2286 C C . ARG B 1 111 ? -32.466 33.587 27.876 1.00 49.92 346 ARG B C 1
ATOM 2287 O O . ARG B 1 111 ? -31.233 33.528 27.932 1.00 47.99 346 ARG B O 1
ATOM 2295 N N . PRO B 1 112 ? -33.207 34.223 28.809 1.00 55.71 347 PRO B N 1
ATOM 2296 C CA . PRO B 1 112 ? -34.678 34.346 28.904 1.00 46.66 347 PRO B CA 1
ATOM 2297 C C . PRO B 1 112 ? -35.350 35.262 27.865 1.00 37.15 347 PRO B C 1
ATOM 2298 O O . PRO B 1 112 ? -34.915 36.393 27.642 1.00 46.46 347 PRO B O 1
ATOM 2302 N N . ASN B 1 113 ? -36.420 34.765 27.253 1.00 33.30 348 ASN B N 1
ATOM 2303 C CA . ASN B 1 113 ? -37.197 35.554 26.304 1.00 25.29 348 ASN B CA 1
ATOM 2304 C C . ASN B 1 113 ? -38.392 36.239 26.977 1.00 22.90 348 ASN B C 1
ATOM 2305 O O . ASN B 1 113 ? -39.212 35.586 27.616 1.00 20.67 348 ASN B O 1
ATOM 2310 N N . LYS B 1 114 ? -38.460 37.562 26.839 1.00 24.29 349 LYS B N 1
ATOM 2311 C CA . LYS B 1 114 ? -39.453 38.395 27.512 1.00 19.31 349 LYS B CA 1
ATOM 2312 C C . LYS B 1 114 ? -40.224 39.217 26.503 1.00 22.91 349 LYS B C 1
ATOM 2313 O O . LYS B 1 114 ? -39.676 39.628 25.491 1.00 21.77 349 LYS B O 1
ATOM 2319 N N . LEU B 1 115 ? -41.489 39.488 26.786 1.00 20.82 350 LEU B N 1
ATOM 2320 C CA . LEU B 1 115 ? -42.245 40.386 25.941 1.00 20.20 350 LEU B CA 1
ATOM 2321 C C . LEU B 1 115 ? -42.089 41.831 26.404 1.00 23.03 350 LEU B C 1
ATOM 2322 O O . LEU B 1 115 ? -42.290 42.130 27.579 1.00 20.37 350 LEU B O 1
ATOM 2327 N N . GLU B 1 116 ? -41.715 42.722 25.489 1.00 22.29 351 GLU B N 1
ATOM 2328 C CA . GLU B 1 116 ? -41.680 44.135 25.819 1.00 25.51 351 GLU B CA 1
ATOM 2329 C C . GLU B 1 116 ? -43.095 44.612 25.933 1.00 28.69 351 GLU B C 1
ATOM 2330 O O . GLU B 1 116 ? -43.954 44.207 25.155 1.00 31.75 351 GLU B O 1
ATOM 2336 N N . ARG B 1 117 ? -43.349 45.493 26.883 1.00 30.21 352 ARG B N 1
ATOM 2337 C CA . ARG B 1 117 ? -44.683 46.059 26.985 1.00 33.58 352 ARG B CA 1
ATOM 2338 C C . ARG B 1 117 ? -45.062 46.828 25.709 1.00 33.69 352 ARG B C 1
ATOM 2339 O O . ARG B 1 117 ? -44.224 47.492 25.095 1.00 33.32 352 ARG B O 1
ATOM 2347 N N . ASP B 1 118 ? -46.322 46.682 25.301 1.00 32.27 353 ASP B N 1
ATOM 2348 C CA . ASP B 1 118 ? -46.906 47.435 24.190 1.00 34.65 353 ASP B CA 1
ATOM 2349 C C . ASP B 1 118 ? -46.241 47.150 22.837 1.00 32.79 353 ASP B C 1
ATOM 2350 O O . ASP B 1 118 ? -46.450 47.883 21.880 1.00 37.28 353 ASP B O 1
ATOM 2355 N N . GLN B 1 119 ? -45.464 46.075 22.752 1.00 33.41 354 GLN B N 1
ATOM 2356 C CA . GLN B 1 119 ? -44.753 45.725 21.518 1.00 33.52 354 GLN B CA 1
ATOM 2357 C C . GLN B 1 119 ? -45.210 44.384 20.963 1.00 30.54 354 GLN B C 1
ATOM 2358 O O . GLN B 1 119 ? -45.136 43.370 21.659 1.00 31.09 354 GLN B O 1
ATOM 2364 N N . THR B 1 120 ? -45.664 44.356 19.715 1.00 24.39 355 THR B N 1
ATOM 2365 C CA . THR B 1 120 ? -46.107 43.090 19.148 1.00 21.29 355 THR B CA 1
ATOM 2366 C C . THR B 1 120 ? -44.929 42.162 18.911 1.00 22.51 355 THR B C 1
ATOM 2367 O O . THR B 1 120 ? -43.965 42.527 18.252 1.00 26.84 355 THR B O 1
ATOM 2371 N N . CYS B 1 121 ? -45.016 40.958 19.456 1.00 19.57 356 CYS B N 1
ATOM 2372 C CA . CYS B 1 121 ? -43.997 39.957 19.236 1.00 15.15 356 CYS B CA 1
ATOM 2373 C C . CYS B 1 121 ? -44.567 38.696 18.570 1.00 15.71 356 CYS B C 1
ATOM 2374 O O . CYS B 1 121 ? -45.571 38.150 19.014 1.00 17.31 356 CYS B O 1
ATOM 2377 N N . LYS B 1 122 ? -43.917 38.232 17.509 1.00 13.02 357 LYS B N 1
ATOM 2378 C CA . LYS B 1 122 ? -44.319 36.997 16.853 1.00 13.73 357 LYS B CA 1
ATOM 2379 C C . LYS B 1 122 ? -43.755 35.757 17.544 1.00 16.55 357 LYS B C 1
ATOM 2380 O O . LYS B 1 122 ? -42.546 35.625 17.693 1.00 21.30 357 LYS B O 1
ATOM 2386 N N . LEU B 1 123 ? -44.630 34.837 17.937 1.00 17.25 358 LEU B N 1
ATOM 2387 C CA . LEU B 1 123 ? -44.225 33.662 18.709 1.00 16.99 358 LEU B CA 1
ATOM 2388 C C . LEU B 1 123 ? -44.187 32.360 17.890 1.00 20.23 358 LEU B C 1
ATOM 2389 O O . LEU B 1 123 ? -43.430 31.441 18.215 1.00 23.87 358 LEU B O 1
ATOM 2394 N N . PHE B 1 124 ? -45.005 32.289 16.838 1.00 17.78 359 PHE B N 1
ATOM 2395 C CA . PHE B 1 124 ? -45.127 31.107 15.978 1.00 14.31 359 PHE B CA 1
ATOM 2396 C C . PHE B 1 124 ? -45.250 31.556 14.526 1.00 17.48 359 PHE B C 1
ATOM 2397 O O . PHE B 1 124 ? -45.884 32.571 14.256 1.00 20.63 359 PHE B O 1
ATOM 2405 N N . ASP B 1 125 ? -44.652 30.817 13.593 1.00 20.17 360 ASP B N 1
ATOM 2406 C CA . ASP B 1 125 ? -44.734 31.152 12.162 1.00 17.19 360 ASP B CA 1
ATOM 2407 C C . ASP B 1 125 ? -45.243 29.968 11.340 1.00 17.48 360 ASP B C 1
ATOM 2408 O O . ASP B 1 125 ? -44.718 28.861 11.442 1.00 19.67 360 ASP B O 1
ATOM 2413 N N . THR B 1 126 ? -46.230 30.213 10.487 1.00 17.90 361 THR B N 1
ATOM 2414 C CA . THR B 1 126 ? -46.907 29.138 9.772 1.00 15.08 361 THR B CA 1
ATOM 2415 C C . THR B 1 126 ? -46.001 28.493 8.738 1.00 17.77 361 THR B C 1
ATOM 2416 O O . THR B 1 126 ? -45.900 27.269 8.669 1.00 20.79 361 THR B O 1
ATOM 2420 N N . GLN B 1 127 ? -45.308 29.314 7.962 1.00 17.04 362 GLN B N 1
ATOM 2421 C CA . GLN B 1 127 ? -44.382 28.797 6.970 1.00 15.09 362 GLN B CA 1
ATOM 2422 C C . GLN B 1 127 ? -43.267 27.950 7.585 1.00 19.51 362 GLN B C 1
ATOM 2423 O O . GLN B 1 127 ? -42.977 26.848 7.092 1.00 16.80 362 GLN B O 1
ATOM 2429 N N . GLN B 1 128 ? -42.649 28.456 8.657 1.00 17.70 363 GLN B N 1
ATOM 2430 C CA . GLN B 1 128 ? -41.652 27.680 9.381 1.00 14.27 363 GLN B CA 1
ATOM 2431 C C . GLN B 1 128 ? -42.268 26.376 9.917 1.00 19.09 363 GLN B C 1
ATOM 2432 O O . GLN B 1 128 ? -41.625 25.323 9.869 1.00 17.51 363 GLN B O 1
ATOM 2438 N N . PHE B 1 129 ? -43.510 26.427 10.401 1.00 14.94 364 PHE B N 1
ATOM 2439 C CA . PHE B 1 129 ? -44.170 25.205 10.829 1.00 14.87 364 PHE B CA 1
ATOM 2440 C C . PHE B 1 129 ? -44.322 24.214 9.672 1.00 16.77 364 PHE B C 1
ATOM 2441 O O . PHE B 1 129 ? -44.065 23.017 9.825 1.00 15.65 364 PHE B O 1
ATOM 2449 N N . LEU B 1 130 ? -44.735 24.702 8.510 1.00 15.68 365 LEU B N 1
ATOM 2450 C CA . LEU B 1 130 ? -44.837 23.817 7.356 1.00 14.20 365 LEU B CA 1
ATOM 2451 C C . LEU B 1 130 ? -43.469 23.250 6.935 1.00 16.55 365 LEU B C 1
ATOM 2452 O O . LEU B 1 130 ? -43.380 22.101 6.503 1.00 17.83 365 LEU B O 1
ATOM 2457 N N . SER B 1 131 ? -42.403 24.041 7.065 1.00 18.71 366 SER B N 1
ATOM 2458 C CA . SER B 1 131 ? -41.050 23.515 6.852 1.00 14.50 366 SER B CA 1
ATOM 2459 C C . SER B 1 131 ? -40.722 22.429 7.856 1.00 15.57 366 SER B C 1
ATOM 2460 O O . SER B 1 131 ? -40.170 21.396 7.475 1.00 19.03 366 SER B O 1
ATOM 2463 N N . GLU B 1 132 ? -41.046 22.663 9.130 1.00 13.84 367 GLU B N 1
ATOM 2464 C CA . GLU B 1 132 ? -40.808 21.663 10.177 1.00 16.10 367 GLU B CA 1
ATOM 2465 C C . GLU B 1 132 ? -41.660 20.415 9.938 1.00 17.34 367 GLU B C 1
ATOM 2466 O O . GLU B 1 132 ? -41.226 19.296 10.196 1.00 19.11 367 GLU B O 1
ATOM 2472 N N . LEU B 1 133 ? -42.866 20.605 9.424 1.00 18.62 368 LEU B N 1
ATOM 2473 C CA . LEU B 1 133 ? -43.759 19.473 9.198 1.00 22.47 368 LEU B CA 1
ATOM 2474 C C . LEU B 1 133 ? -43.201 18.581 8.079 1.00 21.43 368 LEU B C 1
ATOM 2475 O O . LEU B 1 133 ? -43.317 17.356 8.131 1.00 24.54 368 LEU B O 1
ATOM 2480 N N . GLN B 1 134 ? -42.567 19.195 7.086 1.00 20.53 369 GLN B N 1
ATOM 2481 C CA . GLN B 1 134 ? -41.937 18.430 6.007 1.00 23.10 369 GLN B CA 1
ATOM 2482 C C . GLN B 1 134 ? -40.773 17.563 6.508 1.00 19.10 369 GLN B C 1
ATOM 2483 O O . GLN B 1 134 ? -40.640 16.410 6.105 1.00 18.71 369 GLN B O 1
ATOM 2489 N N . VAL B 1 135 ? -39.933 18.121 7.380 1.00 16.47 370 VAL B N 1
ATOM 2490 C CA . VAL B 1 135 ? -38.869 17.339 8.004 1.00 18.27 370 VAL B CA 1
ATOM 2491 C C . VAL B 1 135 ? -39.432 16.123 8.750 1.00 21.60 370 VAL B C 1
ATOM 2492 O O . VAL B 1 135 ? -38.881 15.008 8.665 1.00 19.61 370 VAL B O 1
ATOM 2496 N N . PHE B 1 136 ? -40.539 16.339 9.456 1.00 18.32 371 PHE B N 1
ATOM 2497 C CA . PHE B 1 136 ? -41.209 15.263 10.154 1.00 21.01 371 PHE B CA 1
ATOM 2498 C C . PHE B 1 136 ? -41.744 14.243 9.160 1.00 19.72 371 PHE B C 1
ATOM 2499 O O . PHE B 1 136 ? -41.581 13.038 9.337 1.00 21.48 371 PHE B O 1
ATOM 2507 N N . ALA B 1 137 ? -42.382 14.729 8.107 1.00 21.83 372 ALA B N 1
ATOM 2508 C CA . ALA B 1 137 ? -42.965 13.830 7.105 1.00 28.06 372 ALA B CA 1
ATOM 2509 C C . ALA B 1 137 ? -41.900 12.907 6.510 1.00 24.19 372 ALA B C 1
ATOM 2510 O O . ALA B 1 137 ? -42.062 11.685 6.501 1.00 29.76 372 ALA B O 1
ATOM 2512 N N . HIS B 1 138 ? -40.800 13.499 6.051 1.00 19.15 373 HIS B N 1
ATOM 2513 C CA . HIS B 1 138 ? -39.711 12.739 5.474 1.00 19.28 373 HIS B CA 1
ATOM 2514 C C . HIS B 1 138 ? -38.944 11.877 6.485 1.00 24.30 373 HIS B C 1
ATOM 2515 O O . HIS B 1 138 ? -38.647 10.727 6.194 1.00 29.33 373 HIS B O 1
ATOM 2522 N N . HIS B 1 139 ? -38.626 12.394 7.670 1.00 23.79 374 HIS B N 1
ATOM 2523 C CA . HIS B 1 139 ? -37.723 11.647 8.557 1.00 22.20 374 HIS B CA 1
ATOM 2524 C C . HIS B 1 139 ? -38.410 10.911 9.700 1.00 24.61 374 HIS B C 1
ATOM 2525 O O . HIS B 1 139 ? -37.867 9.942 10.215 1.00 28.47 374 HIS B O 1
ATOM 2532 N N . GLY B 1 140 ? -39.601 11.351 10.096 1.00 25.71 375 GLY B N 1
ATOM 2533 C CA . GLY B 1 140 ? -40.284 10.755 11.236 1.00 21.13 375 GLY B CA 1
ATOM 2534 C C . GLY B 1 140 ? -40.025 11.522 12.522 1.00 25.90 375 GLY B C 1
ATOM 2535 O O . GLY B 1 140 ? -40.803 11.456 13.468 1.00 26.94 375 GLY B O 1
ATOM 2536 N N . ARG B 1 141 ? -38.899 12.227 12.556 1.00 25.38 376 ARG B N 1
ATOM 2537 C CA . ARG B 1 141 ? -38.553 13.146 13.633 1.00 23.71 376 ARG B CA 1
ATOM 2538 C C . ARG B 1 141 ? -37.965 14.408 13.008 1.00 26.00 376 ARG B C 1
ATOM 2539 O O . ARG B 1 141 ? -37.601 14.403 11.837 1.00 27.52 376 ARG B O 1
ATOM 2547 N N . PRO B 1 142 ? -37.885 15.505 13.768 1.00 24.71 377 PRO B N 1
ATOM 2548 C CA . PRO B 1 142 ? -38.550 15.743 15.055 1.00 22.73 377 PRO B CA 1
ATOM 2549 C C . PRO B 1 142 ? -40.031 16.066 14.866 1.00 22.59 377 PRO B C 1
ATOM 2550 O O . PRO B 1 142 ? -40.476 16.363 13.749 1.00 18.70 377 PRO B O 1
ATOM 2554 N N . ALA B 1 143 ? -40.786 15.992 15.953 1.00 21.41 378 ALA B N 1
ATOM 2555 C CA . ALA B 1 143 ? -42.114 16.572 15.966 1.00 23.83 378 ALA B CA 1
ATOM 2556 C C . ALA B 1 143 ? -41.933 18.062 15.695 1.00 19.14 378 ALA B C 1
ATOM 2557 O O . ALA B 1 143 ? -41.000 18.676 16.204 1.00 17.16 378 ALA B O 1
ATOM 2559 N N . PRO B 1 144 ? -42.810 18.642 14.868 1.00 15.84 379 PRO B N 1
ATOM 2560 C CA . PRO B 1 144 ? -42.732 20.077 14.603 1.00 18.74 379 PRO B CA 1
ATOM 2561 C C . PRO B 1 144 ? -43.121 20.857 15.862 1.00 21.21 379 PRO B C 1
ATOM 2562 O O . PRO B 1 144 ? -43.949 20.375 16.632 1.00 18.33 379 PRO B O 1
ATOM 2566 N N . ARG B 1 145 ? -42.539 22.026 16.088 1.00 22.15 380 ARG B N 1
ATOM 2567 C CA . ARG B 1 145 ? -42.873 22.779 17.291 1.00 17.81 380 ARG B CA 1
ATOM 2568 C C . ARG B 1 145 ? -43.998 23.774 17.034 1.00 22.22 380 ARG B C 1
ATOM 2569 O O . ARG B 1 145 ? -43.914 24.581 16.098 1.00 23.26 380 ARG B O 1
ATOM 2577 N N . PHE B 1 146 ? -45.049 23.712 17.859 1.00 19.05 381 PHE B N 1
ATOM 2578 C CA . PHE B 1 146 ? -46.176 24.625 17.709 1.00 17.42 381 PHE B CA 1
ATOM 2579 C C . PHE B 1 146 ? -46.782 25.055 19.033 1.00 15.94 381 PHE B C 1
ATOM 2580 O O . PHE B 1 146 ? -47.871 25.586 19.063 1.00 25.91 381 PHE B O 1
ATOM 2588 N N . GLN B 1 147 ? -46.077 24.823 20.122 1.00 17.96 382 GLN B N 1
ATOM 2589 C CA . GLN B 1 147 ? -46.601 25.078 21.455 1.00 18.34 382 GLN B CA 1
ATOM 2590 C C . GLN B 1 147 ? -45.842 26.235 22.086 1.00 17.92 382 GLN B C 1
ATOM 2591 O O . GLN B 1 147 ? -44.621 26.204 22.167 1.00 19.65 382 GLN B O 1
ATOM 2597 N N . VAL B 1 148 ? -46.572 27.268 22.485 1.00 12.45 383 VAL B N 1
ATOM 2598 C CA . VAL B 1 148 ? -45.995 28.394 23.181 1.00 13.90 383 VAL B CA 1
ATOM 2599 C C . VAL B 1 148 ? -46.246 28.261 24.690 1.00 17.36 383 VAL B C 1
ATOM 2600 O O . VAL B 1 148 ? -47.329 27.877 25.112 1.00 17.68 383 VAL B O 1
ATOM 2604 N N . THR B 1 149 ? -45.226 28.533 25.501 1.00 16.72 384 THR B N 1
ATOM 2605 C CA . THR B 1 149 ? -45.404 28.543 26.940 1.00 15.78 384 THR B CA 1
ATOM 2606 C C . THR B 1 149 ? -45.105 29.936 27.499 1.00 16.14 384 THR B C 1
ATOM 2607 O O . THR B 1 149 ? -44.164 30.597 27.071 1.00 12.92 384 THR B O 1
ATOM 2611 N N . LEU B 1 150 ? -45.934 30.376 28.443 1.00 15.40 385 LEU B N 1
ATOM 2612 C CA . LEU B 1 150 ? -45.804 31.696 29.051 1.00 15.22 385 LEU B CA 1
ATOM 2613 C C . LEU B 1 150 ? -45.705 31.584 30.569 1.00 17.41 385 LEU B C 1
ATOM 2614 O O . LEU B 1 150 ? -46.390 30.767 31.177 1.00 19.57 385 LEU B O 1
ATOM 2619 N N . CYS B 1 151 ? -44.840 32.379 31.187 1.00 17.74 386 CYS B N 1
ATOM 2620 C CA . CYS B 1 151 ? -44.905 32.532 32.632 1.00 17.23 386 CYS B CA 1
ATOM 2621 C C . CYS B 1 151 ? -45.079 33.999 32.943 1.00 18.94 386 CYS B C 1
ATOM 2622 O O . CYS B 1 151 ? -44.383 34.839 32.380 1.00 19.10 386 CYS B O 1
ATOM 2625 N N . PHE B 1 152 ? -46.013 34.298 33.840 1.00 15.28 387 PHE B N 1
ATOM 2626 C CA . PHE B 1 152 ? -46.290 35.672 34.224 1.00 18.13 387 PHE B CA 1
ATOM 2627 C C . PHE B 1 152 ? -45.552 36.016 35.513 1.00 20.27 387 PHE B C 1
ATOM 2628 O O . PHE B 1 152 ? -45.711 35.329 36.524 1.00 26.72 387 PHE B O 1
ATOM 2636 N N . GLY B 1 153 ? -44.729 37.058 35.469 1.00 17.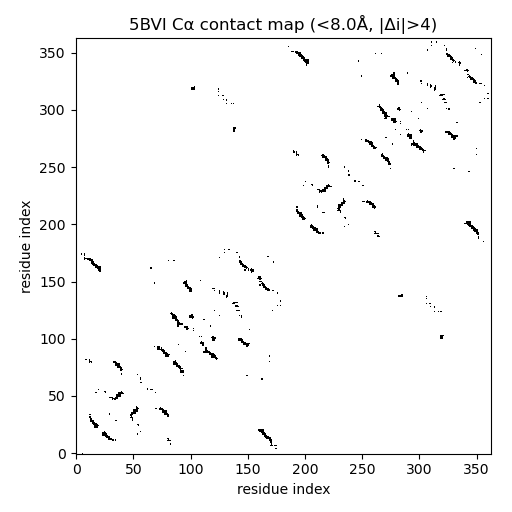43 388 GLY B N 1
ATOM 2637 C CA . GLY B 1 153 ? -44.051 37.538 36.661 1.00 21.61 388 GLY B CA 1
ATOM 2638 C C . GLY B 1 153 ? -42.651 36.995 36.946 1.00 26.12 388 GLY B C 1
ATOM 2639 O O . GLY B 1 153 ? -41.782 37.748 37.378 1.00 21.83 388 GLY B O 1
ATOM 2640 N N . GLU B 1 154 ? -42.428 35.703 36.697 1.00 27.91 389 GLU B N 1
ATOM 2641 C CA . GLU B 1 154 ? -41.216 35.025 37.164 1.00 28.25 389 GLU B CA 1
ATOM 2642 C C . GLU B 1 154 ? -40.385 34.302 36.088 1.00 34.70 389 GLU B C 1
ATOM 2643 O O . GLU B 1 154 ? -40.887 33.513 35.304 1.00 33.76 389 GLU B O 1
ATOM 2649 N N . GLU B 1 155 ? -39.090 34.563 36.061 1.00 41.12 390 GLU B N 1
ATOM 2650 C CA . GLU B 1 155 ? -38.223 33.799 35.182 1.00 40.91 390 GLU B CA 1
ATOM 2651 C C . GLU B 1 155 ? -38.052 32.387 35.761 1.00 42.66 390 GLU B C 1
ATOM 2652 O O . GLU B 1 155 ? -37.986 31.413 35.018 1.00 40.51 390 GLU B O 1
ATOM 2658 N N . PHE B 1 156 ? -38.005 32.293 37.094 1.00 46.46 391 PHE B N 1
ATOM 2659 C CA . PHE B 1 156 ? -37.859 31.018 37.814 1.00 41.08 391 PHE B CA 1
ATOM 2660 C C . PHE B 1 156 ? -38.767 30.939 39.021 1.00 41.36 391 PHE B C 1
ATOM 2661 O O . PHE B 1 156 ? -39.127 31.967 39.594 1.00 44.69 391 PHE B O 1
ATOM 2669 N N . PRO B 1 157 ? -39.135 29.715 39.427 1.00 46.09 392 PRO B N 1
ATOM 2670 C CA . PRO B 1 157 ? -39.864 29.589 40.692 1.00 45.47 392 PRO B CA 1
ATOM 2671 C C . PRO B 1 157 ? -39.095 30.212 41.868 1.00 52.16 392 PRO B C 1
ATOM 2672 O O . PRO B 1 157 ? -37.882 30.025 41.988 1.00 51.88 392 PRO B O 1
ATOM 2676 N N . ASP B 1 158 ? -39.813 30.978 42.687 1.00 51.90 393 ASP B N 1
ATOM 2677 C CA . ASP B 1 158 ? -39.297 31.583 43.915 1.00 56.44 393 ASP B CA 1
ATOM 2678 C C . ASP B 1 158 ? -38.609 30.540 44.804 1.00 61.40 393 ASP B C 1
ATOM 2679 O O . ASP B 1 158 ? -39.140 29.447 44.977 1.00 60.02 393 ASP B O 1
ATOM 2684 N N . PRO B 1 159 ? -37.424 30.872 45.366 1.00 64.06 394 PRO B N 1
ATOM 2685 C CA . PRO B 1 159 ? -36.741 29.987 46.325 1.00 57.76 394 PRO B CA 1
ATOM 2686 C C . PRO B 1 159 ? -37.665 29.475 47.424 1.00 55.80 394 PRO B C 1
ATOM 2687 O O . PRO B 1 159 ? -37.417 28.403 47.973 1.00 59.60 394 PRO B O 1
ATOM 2691 N N . GLN B 1 160 ? -38.726 30.222 47.716 1.00 58.02 395 GLN B N 1
ATOM 2692 C CA . GLN B 1 160 ? -39.699 29.817 48.722 1.00 58.07 395 GLN B CA 1
ATOM 2693 C C . GLN B 1 160 ? -40.793 28.888 48.163 1.00 63.68 395 GLN B C 1
ATOM 2694 O O . GLN B 1 160 ? -41.571 28.321 48.939 1.00 62.08 395 GLN B O 1
ATOM 2696 N N . ARG B 1 161 ? -40.849 28.727 46.835 1.00 57.74 396 ARG B N 1
ATOM 2697 C CA . ARG B 1 161 ? -41.894 27.913 46.187 1.00 53.50 396 ARG B CA 1
ATOM 2698 C C . ARG B 1 161 ? -41.349 26.916 45.155 1.00 55.89 396 ARG B C 1
ATOM 2699 O O . ARG B 1 161 ? -40.402 27.221 44.436 1.00 57.71 396 ARG B O 1
ATOM 2707 N N . GLN B 1 162 ? -41.958 25.734 45.063 1.00 62.58 397 GLN B N 1
ATOM 2708 C CA . GLN B 1 162 ? -41.541 24.726 44.071 1.00 60.51 397 GLN B CA 1
ATOM 2709 C C . GLN B 1 162 ? -41.772 25.212 42.635 1.00 51.32 397 GLN B C 1
ATOM 2710 O O . GLN B 1 162 ? -40.927 25.067 41.753 1.00 48.66 397 GLN B O 1
ATOM 2716 N N . ARG B 1 163 ? -42.937 25.803 42.421 1.00 47.94 398 ARG B N 1
ATOM 2717 C CA . ARG B 1 163 ? -43.414 26.112 41.083 1.00 46.86 398 ARG B CA 1
ATOM 2718 C C . ARG B 1 163 ? -43.57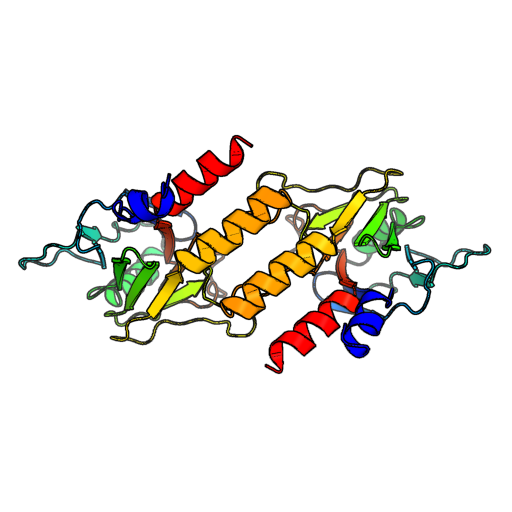5 27.615 40.824 1.00 36.92 398 ARG B C 1
ATOM 2719 O O . ARG B 1 163 ? -43.623 28.416 41.754 1.00 37.78 398 ARG B O 1
ATOM 2727 N N . LYS B 1 164 ? -43.655 28.000 39.557 1.00 32.52 399 LYS B N 1
ATOM 2728 C CA . LYS B 1 164 ? -44.038 29.370 39.231 1.00 31.50 399 LYS B CA 1
ATOM 2729 C C . LYS B 1 164 ? -45.525 29.606 39.516 1.00 24.35 399 LYS B C 1
ATOM 2730 O O . LYS B 1 164 ? -46.330 28.691 39.396 1.00 23.58 399 LYS B O 1
ATOM 2736 N N . LEU B 1 165 ? -45.877 30.829 39.897 1.00 20.11 400 LEU B N 1
ATOM 2737 C CA . LEU B 1 165 ? -47.248 31.134 40.284 1.00 26.86 400 LEU B CA 1
ATOM 2738 C C . LEU B 1 165 ? -48.271 30.985 39.143 1.00 22.41 400 LEU B C 1
ATOM 2739 O O . LEU B 1 165 ? -49.321 30.392 39.335 1.00 18.72 400 LEU B O 1
ATOM 2744 N N . ILE B 1 166 ? -47.977 31.519 37.965 1.00 18.23 401 ILE B N 1
ATOM 2745 C CA . ILE B 1 166 ? -48.955 31.472 36.884 1.00 20.38 401 ILE B CA 1
ATOM 2746 C C . ILE B 1 166 ? -48.306 31.176 35.521 1.00 18.49 401 ILE B C 1
ATOM 2747 O O . ILE B 1 166 ? -47.401 31.879 35.075 1.00 16.09 401 ILE B O 1
ATOM 2752 N N . THR B 1 167 ? -48.775 30.126 34.862 1.00 17.66 402 THR B N 1
ATOM 2753 C CA . THR B 1 167 ? -48.257 29.784 33.547 1.00 17.66 402 THR B CA 1
ATOM 2754 C C . THR B 1 167 ? -49.372 29.517 32.562 1.00 15.85 402 THR B C 1
ATOM 2755 O O . THR B 1 167 ? -50.500 29.208 32.939 1.00 18.21 402 THR B O 1
ATOM 2759 N N . ALA B 1 168 ? -49.052 29.657 31.289 1.00 16.09 403 ALA B N 1
ATOM 2760 C CA . ALA B 1 168 ? -50.010 29.378 30.232 1.00 15.57 403 ALA B CA 1
ATOM 2761 C C . ALA B 1 168 ? -49.407 28.535 29.092 1.00 18.68 403 ALA B C 1
ATOM 2762 O O . ALA B 1 168 ? -48.235 28.706 28.712 1.00 15.51 403 ALA B O 1
ATOM 2764 N N . HIS B 1 169 ? -50.208 27.616 28.557 1.00 21.04 404 HIS B N 1
ATOM 2765 C CA . HIS B 1 169 ? -49.871 26.940 27.304 1.00 19.65 404 HIS B CA 1
ATOM 2766 C C . HIS B 1 169 ? -50.812 27.431 26.215 1.00 14.13 404 HIS B C 1
ATOM 2767 O O . HIS B 1 169 ? -52.022 27.475 26.420 1.00 12.59 404 HIS B O 1
ATOM 2774 N N . VAL B 1 170 ? -50.250 27.797 25.063 1.00 15.34 405 VAL B N 1
ATOM 2775 C CA . VAL B 1 170 ? -51.042 28.208 23.909 1.00 12.56 405 VAL B CA 1
ATOM 2776 C C . VAL B 1 170 ? -50.690 27.408 22.663 1.00 15.14 405 VAL B C 1
ATOM 2777 O O . VAL B 1 170 ? -49.519 27.287 22.309 1.00 16.42 405 VAL B O 1
ATOM 2781 N N . GLU B 1 171 ? -51.711 26.861 22.004 1.00 15.21 406 GLU B N 1
ATOM 2782 C CA . GLU B 1 171 ? -51.537 26.173 20.725 1.00 15.95 406 GLU B CA 1
ATOM 2783 C C . GLU B 1 171 ? -52.494 26.659 19.640 1.00 17.13 406 GLU B C 1
ATOM 2784 O O . GLU B 1 171 ? -53.712 26.658 19.830 1.00 16.20 406 GLU B O 1
ATOM 2790 N N . PRO B 1 172 ? -51.954 27.032 18.478 1.00 14.32 407 PRO B N 1
ATOM 2791 C CA . PRO B 1 172 ? -52.876 27.270 17.362 1.00 14.42 407 PRO B CA 1
ATOM 2792 C C . PRO B 1 172 ? -53.489 25.934 16.930 1.00 15.17 407 PRO B C 1
ATOM 2793 O O . PRO B 1 172 ? -52.749 24.976 16.758 1.00 16.61 407 PRO B O 1
ATOM 2797 N N . LEU B 1 173 ? -54.812 25.857 16.795 1.00 15.93 408 LEU B N 1
ATOM 2798 C CA . LEU B 1 173 ? -55.480 24.582 16.519 1.00 14.65 408 LEU B CA 1
ATOM 2799 C C . LEU B 1 173 ? -55.093 24.000 15.168 1.00 13.97 408 LEU B C 1
ATOM 2800 O O . LEU B 1 173 ? -55.129 22.784 14.972 1.00 15.30 408 LEU B O 1
ATOM 2805 N N . LEU B 1 174 ? -54.717 24.872 14.240 1.00 16.33 409 LEU B N 1
ATOM 2806 C CA . LEU B 1 174 ? -54.373 24.427 12.901 1.00 16.52 409 LEU B CA 1
ATOM 2807 C C . LEU B 1 174 ? -53.089 23.633 12.925 1.00 17.17 409 LEU B C 1
ATOM 2808 O O . LEU B 1 174 ? -52.937 22.686 12.159 1.00 17.83 409 LEU B O 1
ATOM 2813 N N . ALA B 1 175 ? -52.163 24.025 13.801 1.00 16.98 410 ALA B N 1
ATOM 2814 C CA . ALA B 1 175 ? -50.902 23.316 13.940 1.00 14.90 410 ALA B CA 1
ATOM 2815 C C . ALA B 1 175 ? -51.165 21.919 14.480 1.00 17.66 410 ALA B C 1
ATOM 2816 O O . ALA B 1 175 ? -50.716 20.923 13.906 1.00 17.89 410 ALA B O 1
ATOM 2818 N N . ARG B 1 176 ? -51.931 21.850 15.562 1.00 17.50 411 ARG B N 1
ATOM 2819 C CA . ARG B 1 176 ? -52.355 20.574 16.107 1.00 17.21 411 ARG B CA 1
ATOM 2820 C C . ARG B 1 176 ? -52.991 19.668 15.070 1.00 17.91 411 ARG B C 1
ATOM 2821 O O . ARG B 1 176 ? -52.681 18.483 15.030 1.00 20.29 411 ARG B O 1
ATOM 2829 N N . GLN B 1 177 ? -53.881 20.219 14.241 1.00 19.45 412 GLN B N 1
ATOM 2830 C CA . GLN B 1 177 ? -54.646 19.407 13.290 1.00 14.21 412 GLN B CA 1
ATOM 2831 C C . GLN B 1 177 ? -53.777 18.916 12.128 1.00 18.89 412 GLN B C 1
ATOM 2832 O O . GLN B 1 177 ? -53.886 17.759 11.704 1.00 18.68 412 GLN B O 1
ATOM 2838 N N . LEU B 1 178 ? -52.913 19.790 11.614 1.00 19.28 413 LEU B N 1
ATOM 2839 C CA . LEU B 1 178 ? -51.984 19.395 10.553 1.00 21.43 413 LEU B CA 1
ATOM 2840 C C . LEU B 1 178 ? -51.029 18.299 11.058 1.00 21.03 413 LEU B C 1
ATOM 2841 O O . LEU B 1 178 ? -50.763 17.320 10.354 1.00 18.15 413 LEU B O 1
ATOM 2846 N N . TYR B 1 179 ? -50.551 18.451 12.288 1.00 15.23 414 TYR B N 1
ATOM 2847 C CA . TYR B 1 179 ? -49.641 17.476 12.846 1.00 16.23 414 TYR B CA 1
ATOM 2848 C C . TYR B 1 179 ? -50.308 16.115 12.988 1.00 19.68 414 TYR B C 1
ATOM 2849 O O . TYR B 1 179 ? -49.725 15.103 12.615 1.00 21.17 414 TYR B O 1
ATOM 2858 N N . TYR B 1 180 ? -51.526 16.105 13.534 1.00 19.75 415 TYR B N 1
ATOM 2859 C CA . TYR B 1 180 ? -52.366 14.906 13.636 1.00 18.02 415 TYR B CA 1
ATOM 2860 C C . TYR B 1 180 ? -52.527 14.206 12.291 1.00 20.75 415 TYR B C 1
ATOM 2861 O O . TYR B 1 180 ? -52.452 12.984 12.205 1.00 19.98 415 TYR B O 1
ATOM 2870 N N . PHE B 1 181 ? -52.757 14.994 11.245 1.00 18.48 416 PHE B N 1
ATOM 2871 C CA . PHE B 1 181 ? -52.901 14.446 9.899 1.00 22.85 416 PHE B CA 1
ATOM 2872 C C . PHE B 1 181 ? -51.596 13.884 9.330 1.00 22.85 416 PHE B C 1
ATOM 2873 O O . PHE B 1 181 ? -51.599 12.827 8.683 1.00 21.29 416 PHE B O 1
ATOM 2881 N N . ALA B 1 182 ? -50.492 14.585 9.602 1.00 21.87 417 ALA B N 1
ATOM 2882 C CA . ALA B 1 182 ? -49.150 14.139 9.231 1.00 19.49 417 ALA B CA 1
ATOM 2883 C C . ALA B 1 182 ? -48.742 12.854 9.957 1.00 21.27 417 ALA B C 1
ATOM 2884 O O . ALA B 1 182 ? -47.821 12.166 9.511 1.00 25.24 417 ALA B O 1
ATOM 2886 N N . GLN B 1 183 ? -49.400 12.530 11.069 1.00 22.15 418 GLN B N 1
ATOM 2887 C CA . GLN B 1 183 ? -49.109 11.275 11.757 1.00 26.24 418 GLN B CA 1
ATOM 2888 C C . GLN B 1 183 ? -49.840 10.058 11.227 1.00 31.28 418 GLN B C 1
ATOM 2889 O O . GLN B 1 183 ? -49.552 8.944 11.666 1.00 33.74 418 GLN B O 1
ATOM 2895 N N . GLN B 1 184 ? -50.750 10.249 10.274 1.00 33.91 419 GLN B N 1
ATOM 2896 C CA . GLN B 1 184 ? -51.420 9.095 9.683 1.00 35.65 419 GLN B CA 1
ATOM 2897 C C . GLN B 1 184 ? -50.558 8.529 8.527 1.00 42.53 419 GLN B C 1
ATOM 2898 O O . GLN B 1 184 ? -50.994 7.685 7.734 1.00 43.42 419 GLN B O 1
ATOM 2904 N N . ASN B 1 185 ? -49.305 8.985 8.498 1.00 49.53 420 ASN B N 1
ATOM 2905 C CA . ASN B 1 185 ? -48.246 8.486 7.617 1.00 48.77 420 ASN B CA 1
ATOM 2906 C C . ASN B 1 185 ? -48.651 8.420 6.147 1.00 48.84 420 ASN B C 1
ATOM 2907 O O . ASN B 1 185 ? -48.212 9.243 5.344 1.00 46.79 420 ASN B O 1
#

GO terms:
  GO:0003713 transcription coactivator activity (F, IDA)
  GO:0045893 positive regulation of DNA-templated transcription (P, IDA)
  GO:0045893 positive regulation of DNA-templated transcription (P, IGI)
  GO:0000987 cis-regulatory region sequence-specific DNA binding (F, IMP)
  GO:0003700 DNA-binding transcription factor activity (F, IDA)
  GO:0043565 sequence-specific DNA binding (F, IDA)
  GO:0042832 defense response to protozoan (P, IMP)
  GO:0043011 myeloid dendritic cell differentiation (P, IMP)
  GO:0072540 T-helper 17 cell lineage commitment (P, IMP)
  GO:0005515 protein binding (F, IPI)
  GO:0000786 nucleosome (C, IDA)
  GO:0045944 positive regulation of transcription by RNA polymerase II (P, IMP)
  GO:0034122 negative regulation of toll-like receptor signaling pathway (P, IMP)
  GO:0006338 chromatin remodeling (P, IMP)
  GO:0120162 positive regulation of cold-induced thermogenesis (P, IMP)

CATH classification: 2.60.200.10